Protein AF-W6L8L8-F1 (afdb_monomer)

Foldseek 3Di:
DPVVVVVVQVVVLVVLVVVLVVCCVPQFPDVVPPDDLDPPDADALVCVVQLLQFQFFLQLVQLVVLLQVVVDADDQSLQQNLQLCVSVRHDLLRVLLNSCCSNVVCQVSDSVSNCVGSSVVSSCVCCLNDDNSDNTHRGWLVSQQPPDDDPDPRHRTGQLLLDPDLVVSLVSQPDWGQALQDDVDDTFGADPVLSVVLNVCSVVVVRQVSSVSRLCRRLVVADDDDTGGGSNVSNVSSNVSNVCSVDPPPPDDDDDDDDDDDDDDDDDDDDDDDDDDDDDDDDDD

Nearest PDB structures (foldseek):
  6dtz-assembly1_A  TM=8.941E-01  e=2.367E-10  Saccharomyces cerevisiae S288C
  6di2-assembly1_A  TM=8.963E-01  e=3.757E-10  Saccharomyces cerevisiae JAY291
  6dtv-assembly1_A  TM=8.986E-01  e=6.609E-10  Saccharomyces cerevisiae
  6du0-assembly1_A  TM=8.584E-01  e=1.928E-10  Saccharomyces cerevisiae
  7tl3-assembly1_A  TM=8.947E-01  e=1.104E-09  Saccharomyces cerevisiae

Radius of gyration: 23.17 Å; Cα contacts (8 Å, |Δi|>4): 328; chains: 1; bounding box: 74×68×50 Å

Secondary structure (DSSP, 8-state):
--SHHHHHHHHHHHHHHHHHHHHHHHHT--TT------------TTTHHHHHHHTS-HHHHHHHHHHHHHS---HHHHHHHHHHHHHTT--HHHHHHHHHHHSGGGTTT-HHHHHTSHHHHHHHHHTTSSTT---PPPPPHHHHHSSPPP-STT---S-TTS-S-HHHHHHHHHS-B--TT-TTSPPB---HHHHHHHHHHHHTT-HHHHHHHHHHHH-TT----S--SSHHHHHHHHHHHHHHHHS--------------------PPP--PPPP---------

pLDDT: mean 79.52, std 22.81, range [27.25, 98.62]

Solvent-accessible surface area (backbone atoms only — not comparable to full-atom values): 16773 Å² total; per-residue (Å²): 140,72,64,68,68,52,57,54,51,53,53,50,45,53,52,56,50,53,54,49,55,54,47,45,56,76,64,58,68,51,93,82,73,83,71,78,85,54,90,54,77,74,39,49,54,84,47,47,71,58,42,38,47,46,34,41,42,70,40,56,27,47,35,53,55,42,28,69,71,67,35,52,67,45,70,65,35,46,50,50,47,50,24,38,44,43,51,65,28,33,45,72,68,38,47,46,44,42,47,12,68,43,22,29,90,64,13,81,65,30,48,69,51,13,47,77,29,72,68,28,44,55,54,38,33,49,69,19,76,36,92,92,46,54,71,61,70,48,55,36,42,65,51,34,59,68,44,81,76,75,87,47,95,74,50,55,57,44,42,65,50,72,60,92,48,69,67,61,45,51,56,58,50,66,47,72,30,52,27,49,78,36,90,92,46,72,66,28,44,47,51,76,66,52,47,51,56,28,51,50,28,28,75,72,66,36,36,49,57,22,53,41,50,53,46,47,48,46,38,74,90,58,85,80,93,74,72,54,62,25,57,62,58,44,26,53,55,40,52,51,46,26,52,54,57,75,50,72,74,81,82,77,88,77,82,88,82,87,84,85,89,84,81,90,84,90,79,83,85,86,84,80,84,85,80,88,78,85,87,82,89,78,86,78,132

Structure (mmCIF, N/CA/C/O backbone):
data_AF-W6L8L8-F1
#
_entry.id   AF-W6L8L8-F1
#
loop_
_atom_site.group_PDB
_atom_site.id
_atom_site.type_symbol
_atom_site.label_atom_id
_atom_site.label_alt_id
_atom_site.label_comp_id
_atom_site.label_asym_id
_atom_site.label_entity_id
_atom_site.label_seq_id
_atom_site.pdbx_PDB_ins_code
_atom_site.Cartn_x
_atom_site.Cartn_y
_atom_site.Cartn_z
_atom_site.occupancy
_atom_site.B_iso_or_equiv
_atom_site.auth_seq_id
_atom_site.auth_comp_id
_atom_site.auth_asym_id
_atom_site.auth_atom_id
_atom_site.pdbx_PDB_model_num
ATOM 1 N N . MET A 1 1 ? 29.872 -18.703 -27.188 1.00 42.75 1 MET A N 1
ATOM 2 C CA . MET A 1 1 ? 29.032 -18.997 -26.003 1.00 42.75 1 MET A CA 1
ATOM 3 C C . MET A 1 1 ? 28.473 -17.728 -25.321 1.00 42.75 1 MET A C 1
ATOM 5 O O . MET A 1 1 ? 28.209 -17.753 -24.132 1.00 42.75 1 MET A O 1
ATOM 9 N N . LYS A 1 2 ? 28.263 -16.617 -26.057 1.00 41.72 2 LYS A N 1
ATOM 10 C CA . LYS A 1 2 ? 27.622 -15.375 -25.558 1.00 41.72 2 LYS A CA 1
ATOM 11 C C . LYS A 1 2 ? 26.241 -15.101 -26.183 1.00 41.72 2 LYS A C 1
ATOM 13 O O . LYS A 1 2 ? 25.569 -14.179 -25.754 1.00 41.72 2 LYS A O 1
ATOM 18 N N . LEU A 1 3 ? 25.837 -15.894 -27.184 1.00 39.53 3 LEU A N 1
ATOM 19 C CA . LEU A 1 3 ? 24.587 -15.699 -27.929 1.00 39.53 3 LEU A CA 1
ATOM 20 C C . LEU A 1 3 ? 23.373 -16.320 -27.210 1.00 39.53 3 LEU A C 1
ATOM 22 O O . LEU A 1 3 ? 22.330 -15.693 -27.142 1.00 39.53 3 LEU A O 1
ATOM 26 N N . GLN A 1 4 ? 23.540 -17.491 -26.581 1.00 44.75 4 GLN A N 1
ATOM 27 C CA . GLN A 1 4 ? 22.448 -18.187 -25.875 1.00 44.75 4 GLN A CA 1
ATOM 28 C C . GLN A 1 4 ? 21.935 -17.431 -24.636 1.00 44.75 4 GLN A C 1
ATOM 30 O O . GLN A 1 4 ? 20.753 -17.479 -24.340 1.00 44.75 4 GLN A O 1
ATOM 35 N N . HIS A 1 5 ? 22.795 -16.676 -23.947 1.00 41.81 5 HIS A N 1
ATOM 36 C CA . HIS A 1 5 ? 22.404 -15.935 -22.741 1.00 41.81 5 HIS A CA 1
ATOM 37 C C . HIS A 1 5 ? 21.575 -14.667 -23.051 1.00 41.81 5 HIS A C 1
ATOM 39 O O . HIS A 1 5 ? 20.895 -14.149 -22.169 1.00 41.81 5 HIS A O 1
ATOM 45 N N . LEU A 1 6 ? 21.645 -14.142 -24.280 1.00 42.06 6 LEU A N 1
ATOM 46 C CA . LEU A 1 6 ? 20.873 -12.962 -24.698 1.00 42.06 6 LEU A CA 1
ATOM 47 C C . LEU A 1 6 ? 19.464 -13.351 -25.169 1.00 42.06 6 LEU A C 1
ATOM 49 O O . LEU A 1 6 ? 18.506 -12.667 -24.821 1.00 42.06 6 LEU A O 1
ATOM 53 N N . ASP A 1 7 ? 19.336 -14.472 -25.887 1.00 52.00 7 ASP A N 1
ATOM 54 C CA . ASP A 1 7 ? 18.035 -15.009 -26.319 1.00 52.00 7 ASP A CA 1
ATOM 55 C C . ASP A 1 7 ? 17.165 -15.447 -25.127 1.00 52.00 7 ASP A C 1
ATOM 57 O O . ASP A 1 7 ? 15.952 -15.225 -25.127 1.00 52.00 7 ASP A O 1
ATOM 61 N N . ASP A 1 8 ? 17.779 -16.003 -24.076 1.00 56.84 8 ASP A N 1
ATOM 62 C CA . ASP A 1 8 ? 17.070 -16.385 -22.850 1.00 56.84 8 ASP A CA 1
ATOM 63 C C . ASP A 1 8 ? 16.552 -15.159 -22.071 1.00 56.84 8 ASP A C 1
ATOM 65 O O . ASP A 1 8 ? 15.434 -15.187 -21.555 1.00 56.84 8 ASP A O 1
ATOM 69 N N . ASP A 1 9 ? 17.314 -14.060 -22.017 1.00 56.94 9 ASP A N 1
ATOM 70 C CA . ASP A 1 9 ? 16.907 -12.832 -21.313 1.00 56.94 9 ASP A CA 1
ATOM 71 C C . ASP A 1 9 ? 15.758 -12.107 -22.040 1.00 56.94 9 ASP A C 1
ATOM 73 O O . ASP A 1 9 ? 14.802 -11.655 -21.406 1.00 56.94 9 ASP A O 1
ATOM 77 N N . GLU A 1 10 ? 15.784 -12.063 -23.376 1.00 62.97 10 GLU A N 1
ATOM 78 C CA . GLU A 1 10 ? 14.685 -11.497 -24.171 1.00 62.97 10 GLU A CA 1
ATOM 79 C C . GLU A 1 10 ? 13.414 -12.359 -24.120 1.00 62.97 10 GLU A C 1
ATOM 81 O O . GLU A 1 10 ? 12.314 -11.836 -23.933 1.00 62.97 10 GLU A O 1
ATOM 86 N N . SER A 1 11 ? 13.541 -13.686 -24.176 1.00 67.19 11 SER A N 1
ATOM 87 C CA . SER A 1 11 ? 12.408 -14.613 -24.023 1.00 67.19 11 SER A CA 1
ATOM 88 C C . SER A 1 11 ? 11.729 -14.498 -22.646 1.00 67.19 11 SER A C 1
ATOM 90 O O . SER A 1 11 ? 10.494 -14.462 -22.530 1.00 67.19 11 SER A O 1
ATOM 92 N N . VAL A 1 12 ? 12.524 -14.358 -21.579 1.00 63.97 12 VAL A N 1
ATOM 93 C CA . VAL A 1 12 ? 12.020 -14.145 -20.214 1.00 63.97 12 VAL A CA 1
ATOM 94 C C . VAL A 1 12 ? 11.320 -12.790 -20.088 1.00 63.97 12 VAL A C 1
ATOM 96 O O . VAL A 1 12 ? 10.242 -12.721 -19.489 1.00 63.97 12 VAL A O 1
ATOM 99 N N . LYS A 1 13 ? 11.865 -11.721 -20.686 1.00 64.88 13 LYS A N 1
ATOM 100 C CA . LYS A 1 13 ? 11.200 -10.407 -20.730 1.00 64.88 13 LYS A CA 1
ATOM 101 C C . LYS A 1 13 ? 9.840 -10.500 -21.413 1.00 64.88 13 LYS A C 1
ATOM 103 O O . LYS A 1 13 ? 8.852 -10.088 -20.810 1.00 64.88 13 LYS A O 1
ATOM 108 N N . VAL A 1 14 ? 9.762 -11.101 -22.601 1.00 72.31 14 VAL A N 1
ATOM 109 C CA . VAL A 1 14 ? 8.503 -11.273 -23.350 1.00 72.31 14 VAL A CA 1
ATOM 110 C C . VAL A 1 14 ? 7.456 -12.035 -22.532 1.00 72.31 14 VAL A C 1
ATOM 112 O O . VAL A 1 14 ? 6.289 -11.644 -22.489 1.00 72.31 14 VAL A O 1
ATOM 115 N N . THR A 1 15 ? 7.869 -13.079 -21.814 1.00 73.50 15 THR A N 1
ATOM 116 C CA . THR A 1 15 ? 6.963 -13.866 -20.965 1.00 73.50 15 THR A CA 1
ATOM 117 C C . THR A 1 15 ? 6.417 -13.042 -19.795 1.00 73.50 15 THR A C 1
ATOM 119 O O . THR A 1 15 ? 5.213 -13.043 -19.539 1.00 73.50 15 THR A O 1
ATOM 122 N N . VAL A 1 16 ? 7.280 -12.291 -19.100 1.00 69.25 16 VAL A N 1
ATOM 123 C CA . VAL A 1 16 ? 6.869 -11.416 -17.987 1.00 69.25 16 VAL A CA 1
ATOM 124 C C . VAL A 1 16 ? 5.917 -10.320 -18.469 1.00 69.25 16 VAL A C 1
ATOM 126 O O . VAL A 1 16 ? 4.948 -10.013 -17.774 1.00 69.25 16 VAL A O 1
ATOM 129 N N . ILE A 1 17 ? 6.173 -9.765 -19.654 1.00 75.75 17 ILE A N 1
ATOM 130 C CA . ILE A 1 17 ? 5.316 -8.776 -20.314 1.00 75.75 17 ILE A CA 1
ATOM 131 C C . ILE A 1 17 ? 3.922 -9.362 -20.573 1.00 75.75 17 ILE A C 1
ATOM 133 O O . ILE A 1 17 ? 2.929 -8.826 -20.092 1.00 75.75 17 ILE A O 1
ATOM 137 N N . HIS A 1 18 ? 3.838 -10.518 -21.232 1.00 75.44 18 HIS A N 1
ATOM 138 C CA . HIS A 1 18 ? 2.554 -11.142 -21.561 1.00 75.44 18 HIS A CA 1
ATOM 139 C C . HIS A 1 18 ? 1.729 -11.509 -20.313 1.00 75.44 18 HIS A C 1
ATOM 141 O O . HIS A 1 18 ? 0.498 -11.403 -20.304 1.00 75.44 18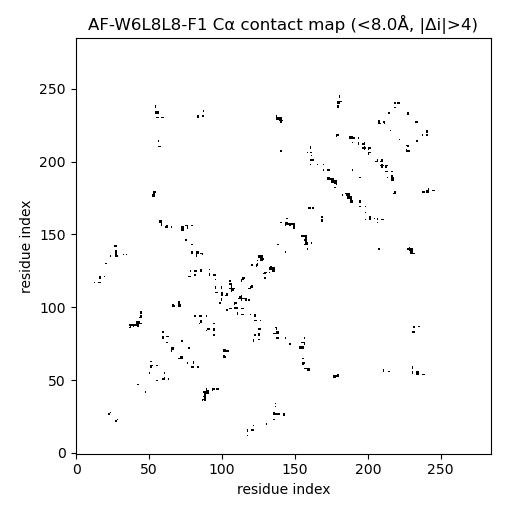 HIS A O 1
ATOM 147 N N . MET A 1 19 ? 2.395 -11.931 -19.233 1.00 76.50 19 MET A N 1
ATOM 148 C CA . MET A 1 19 ? 1.737 -12.200 -17.951 1.00 76.50 19 MET A CA 1
ATOM 149 C C . MET A 1 19 ? 1.142 -10.935 -17.321 1.00 76.50 19 MET A C 1
ATOM 151 O O . MET A 1 19 ? 0.060 -11.010 -16.739 1.00 76.50 19 MET A O 1
ATOM 155 N N . LEU A 1 20 ? 1.819 -9.786 -17.434 1.00 72.12 20 LEU A N 1
ATOM 156 C CA . LEU A 1 20 ? 1.308 -8.500 -16.948 1.00 72.12 20 LEU A CA 1
ATOM 157 C C . LEU A 1 20 ? 0.060 -8.071 -17.711 1.00 72.12 20 LEU A C 1
ATOM 159 O O . LEU A 1 20 ? -0.943 -7.762 -17.072 1.00 72.12 20 LEU A O 1
ATOM 163 N N . ASP A 1 21 ? 0.109 -8.112 -19.042 1.00 74.00 21 ASP A N 1
ATOM 164 C CA . ASP A 1 21 ? -1.014 -7.739 -19.910 1.00 74.00 21 ASP A CA 1
ATOM 165 C C . ASP A 1 21 ? -2.247 -8.587 -19.593 1.00 74.00 21 ASP A C 1
ATOM 167 O O . ASP A 1 21 ? -3.326 -8.066 -19.315 1.00 74.00 21 ASP A O 1
ATOM 171 N N . THR A 1 22 ? -2.061 -9.909 -19.528 1.00 75.81 22 THR A N 1
ATOM 172 C CA . THR A 1 22 ? -3.140 -10.858 -19.219 1.00 75.81 22 THR A CA 1
ATOM 173 C C . THR A 1 22 ? -3.742 -10.603 -17.836 1.00 75.81 22 THR A C 1
ATOM 175 O O . THR A 1 22 ? -4.952 -10.723 -17.647 1.00 75.81 22 THR A O 1
ATOM 178 N N . PHE A 1 23 ? -2.914 -10.277 -16.843 1.00 74.62 23 PHE A N 1
ATOM 179 C CA . PHE A 1 23 ? -3.387 -10.020 -15.487 1.00 74.62 23 PHE A CA 1
ATOM 180 C C . PHE A 1 23 ? -4.174 -8.704 -15.401 1.00 74.62 23 PHE A C 1
ATOM 182 O O . PHE A 1 23 ? -5.262 -8.659 -14.829 1.00 74.62 23 PHE A O 1
ATOM 189 N N . LEU A 1 24 ? -3.655 -7.637 -16.001 1.00 74.12 24 LEU A N 1
ATOM 190 C CA . LEU A 1 24 ? -4.303 -6.329 -16.016 1.00 74.12 24 LEU A CA 1
ATOM 191 C C . LEU A 1 24 ? -5.661 -6.363 -16.737 1.00 74.12 24 LEU A C 1
ATOM 193 O O . LEU A 1 24 ? -6.649 -5.849 -16.206 1.00 74.12 24 LEU A O 1
ATOM 197 N N . ASP A 1 25 ? -5.733 -7.050 -17.877 1.00 70.31 25 ASP A N 1
ATOM 198 C CA . ASP A 1 25 ? -6.966 -7.209 -18.653 1.00 70.31 25 ASP A CA 1
ATOM 199 C C . ASP A 1 25 ? -8.046 -7.988 -17.883 1.00 70.31 25 ASP A C 1
ATOM 201 O O . ASP A 1 25 ? -9.212 -7.603 -17.883 1.00 70.31 25 ASP A O 1
ATOM 205 N N . ASN A 1 26 ? -7.677 -9.074 -17.200 1.00 68.06 26 ASN A N 1
ATOM 206 C CA . ASN A 1 26 ? -8.660 -9.957 -16.564 1.00 68.06 26 ASN A CA 1
ATOM 207 C C . ASN A 1 26 ? -9.101 -9.503 -15.165 1.00 68.06 26 ASN A C 1
ATOM 209 O O . ASN A 1 26 ? -10.190 -9.870 -14.726 1.00 68.06 26 ASN A O 1
ATOM 213 N N . PHE A 1 27 ? -8.265 -8.747 -14.444 1.00 66.88 27 PHE A N 1
ATOM 214 C CA . PHE A 1 27 ? -8.492 -8.446 -13.022 1.00 66.88 27 PHE A CA 1
ATOM 215 C C . PHE A 1 27 ? -8.715 -6.962 -12.707 1.00 66.88 27 PHE A C 1
ATOM 217 O O . PHE A 1 27 ? -9.195 -6.650 -11.612 1.00 66.88 27 PHE A O 1
ATOM 224 N N . VAL A 1 28 ? -8.370 -6.054 -13.629 1.00 67.38 28 VAL A N 1
ATOM 225 C CA . VAL A 1 28 ? -8.498 -4.597 -13.428 1.00 67.38 28 VAL A CA 1
ATOM 226 C C . VAL A 1 28 ? -9.480 -3.963 -14.395 1.00 67.38 28 VAL A C 1
ATOM 228 O O . VAL A 1 28 ? -10.241 -3.094 -13.987 1.00 67.38 28 VAL A O 1
ATOM 231 N N . ALA A 1 29 ? -9.511 -4.402 -15.653 1.00 59.47 29 ALA A N 1
ATOM 232 C CA . ALA A 1 29 ? -10.423 -3.863 -16.657 1.00 59.47 29 ALA A CA 1
ATOM 233 C C . ALA A 1 29 ? -11.859 -4.397 -16.477 1.00 59.47 29 ALA A C 1
ATOM 235 O O . ALA A 1 29 ? -12.426 -5.026 -17.367 1.00 59.47 29 ALA A O 1
ATOM 236 N N . ASN A 1 30 ? -12.471 -4.154 -15.316 1.00 53.72 30 ASN A N 1
ATOM 237 C CA . ASN A 1 30 ? -13.906 -4.347 -15.154 1.00 53.72 30 ASN A CA 1
ATOM 238 C C . ASN A 1 30 ? -14.634 -3.071 -15.629 1.00 53.72 30 ASN A C 1
ATOM 240 O O . ASN A 1 30 ? -14.309 -1.986 -15.145 1.00 53.72 30 ASN A O 1
ATOM 244 N N . PRO A 1 31 ? -15.642 -3.151 -16.522 1.00 44.91 31 PRO A N 1
ATOM 245 C CA . PRO A 1 31 ? -16.308 -1.975 -17.107 1.00 44.91 31 PRO A CA 1
ATOM 246 C C . PRO A 1 31 ? -17.034 -1.058 -16.107 1.00 44.91 31 PRO A C 1
ATOM 248 O O . PRO A 1 31 ? -17.527 0.000 -16.491 1.00 44.91 31 PRO A O 1
ATOM 251 N N . LEU A 1 32 ? -17.140 -1.465 -14.838 1.00 48.56 32 LEU A N 1
ATOM 252 C CA . LEU A 1 32 ? -17.759 -0.684 -13.767 1.00 48.56 32 LEU A CA 1
ATOM 253 C C . LEU A 1 32 ? -16.798 0.338 -13.127 1.00 48.56 32 LEU A C 1
ATOM 255 O O . LEU A 1 32 ? -17.259 1.226 -12.411 1.00 48.56 32 LEU A O 1
ATOM 259 N N . ASP A 1 33 ? -15.489 0.247 -13.393 1.00 48.78 33 ASP A N 1
ATOM 260 C CA . ASP A 1 33 ? -14.474 1.160 -12.853 1.00 48.78 33 ASP A CA 1
ATOM 261 C C . ASP A 1 33 ? -14.362 2.427 -13.712 1.00 48.78 33 ASP A C 1
ATOM 263 O O . ASP A 1 33 ? -13.356 2.724 -14.350 1.00 48.78 33 ASP A O 1
ATOM 267 N N . SER A 1 34 ? -15.433 3.216 -13.713 1.00 43.44 34 SER A N 1
ATOM 268 C CA . SER A 1 34 ? -15.351 4.632 -14.072 1.00 43.44 34 SER A CA 1
ATOM 269 C C . SER A 1 34 ? -14.963 5.418 -12.819 1.00 43.44 34 SER A C 1
ATOM 271 O O . SER A 1 34 ? -15.843 5.892 -12.102 1.00 43.44 34 SER A O 1
ATOM 273 N N . LEU A 1 35 ? -13.668 5.536 -12.504 1.00 52.53 35 LEU A N 1
ATOM 274 C CA . LEU A 1 35 ? -13.209 6.421 -11.427 1.00 52.53 35 LEU A CA 1
ATOM 275 C C . LEU A 1 35 ? -12.042 7.309 -11.865 1.00 52.53 35 LEU A C 1
ATOM 277 O O . LEU A 1 35 ? -11.096 6.874 -12.514 1.00 52.53 35 LEU A O 1
ATOM 281 N N . GLN A 1 36 ? -12.205 8.581 -11.502 1.00 49.41 36 GLN A N 1
ATOM 282 C CA . GLN A 1 36 ? -11.438 9.755 -11.897 1.00 49.41 36 GLN A CA 1
ATOM 283 C C . GLN A 1 36 ? -9.946 9.629 -11.568 1.00 49.41 36 GLN A C 1
ATOM 285 O O . GLN A 1 36 ? -9.576 9.386 -10.420 1.00 49.41 36 GLN A O 1
ATOM 290 N N . GLU A 1 37 ? -9.095 9.901 -12.560 1.00 50.34 37 GLU A N 1
ATOM 291 C CA . GLU A 1 37 ? -7.736 10.388 -12.319 1.00 50.34 37 GLU A CA 1
ATOM 292 C C . GLU A 1 37 ? -7.872 11.712 -11.549 1.00 50.34 37 GLU A C 1
ATOM 294 O O . GLU A 1 37 ? -8.297 12.733 -12.090 1.00 50.34 37 GLU A O 1
ATOM 299 N N . GLY A 1 38 ? -7.648 11.664 -10.235 1.00 46.62 38 GLY A N 1
ATOM 300 C CA . GLY A 1 38 ? -7.842 12.820 -9.370 1.00 46.62 38 GLY A CA 1
ATOM 301 C C . GLY A 1 38 ? -6.855 13.934 -9.707 1.00 46.62 38 GLY A C 1
ATOM 302 O O . GLY A 1 38 ? -5.647 13.715 -9.732 1.00 46.62 38 GLY A O 1
ATOM 303 N N . THR A 1 39 ? -7.366 15.153 -9.873 1.00 46.31 39 THR A N 1
ATOM 304 C CA . THR A 1 39 ? -6.616 16.412 -10.025 1.00 46.31 39 THR A CA 1
ATOM 305 C C . THR A 1 39 ? -5.913 16.856 -8.729 1.00 46.31 39 THR A C 1
ATOM 307 O O . THR A 1 39 ? -5.808 18.052 -8.456 1.00 46.31 39 THR A O 1
ATOM 310 N N . ALA A 1 40 ? -5.505 15.913 -7.876 1.00 53.19 40 ALA A N 1
ATOM 311 C CA . ALA A 1 40 ? -4.777 16.217 -6.653 1.00 53.19 40 ALA A CA 1
ATOM 312 C C . ALA A 1 40 ? -3.379 16.744 -7.010 1.00 53.19 40 ALA A C 1
ATOM 314 O O . ALA A 1 40 ? -2.764 16.289 -7.975 1.00 53.19 40 ALA A O 1
ATOM 315 N N . GLU A 1 41 ? -2.895 17.717 -6.237 1.00 61.56 41 GLU A N 1
ATOM 316 C CA . GLU A 1 41 ? -1.545 18.276 -6.347 1.00 61.56 41 GLU A CA 1
ATOM 317 C C . GLU A 1 41 ? -0.506 17.158 -6.544 1.00 61.56 41 GLU A C 1
ATOM 319 O O . GLU A 1 41 ? -0.519 16.159 -5.821 1.00 61.56 41 GLU A O 1
ATOM 324 N N . ALA A 1 42 ? 0.350 17.300 -7.561 1.00 79.19 42 ALA A N 1
ATOM 325 C CA . ALA A 1 42 ? 1.204 16.217 -8.041 1.00 79.19 42 ALA A CA 1
ATOM 326 C C . ALA A 1 42 ? 2.116 15.675 -6.925 1.00 79.19 42 ALA A C 1
ATOM 328 O O . ALA A 1 42 ? 3.066 16.343 -6.507 1.00 79.19 42 ALA A O 1
ATOM 329 N N . VAL A 1 43 ? 1.845 14.447 -6.472 1.00 91.44 43 VAL A N 1
ATOM 330 C CA . VAL A 1 43 ? 2.663 13.742 -5.477 1.00 91.44 43 VAL A CA 1
ATOM 331 C C . VAL A 1 43 ? 4.059 13.510 -6.053 1.00 91.44 43 VAL A C 1
ATOM 333 O O . VAL A 1 43 ? 4.192 13.020 -7.173 1.00 91.44 43 VAL A O 1
ATOM 336 N N . LYS A 1 44 ? 5.113 13.832 -5.291 1.00 94.75 44 LYS A N 1
ATOM 337 C CA . LYS A 1 44 ? 6.507 13.573 -5.682 1.00 94.75 44 LYS A CA 1
ATOM 338 C C . LYS A 1 44 ? 7.069 12.333 -5.004 1.00 94.75 44 LYS A C 1
ATOM 340 O O . LYS A 1 44 ? 6.642 11.953 -3.913 1.00 94.75 44 LYS A O 1
ATOM 345 N N . ALA A 1 45 ? 8.112 11.745 -5.596 1.00 95.06 45 ALA A N 1
ATOM 346 C CA . ALA A 1 45 ? 8.787 10.564 -5.045 1.00 95.06 45 ALA A CA 1
ATOM 347 C C . ALA A 1 45 ? 9.246 10.768 -3.586 1.00 95.06 45 ALA A C 1
ATOM 349 O O . ALA A 1 45 ? 9.135 9.867 -2.752 1.00 95.06 45 ALA A O 1
ATOM 350 N N . ARG A 1 46 ? 9.697 11.986 -3.254 1.00 95.44 46 ARG A N 1
ATOM 351 C CA . ARG A 1 46 ? 10.129 12.378 -1.900 1.00 95.44 46 ARG A CA 1
ATOM 352 C C . ARG A 1 46 ? 9.005 12.416 -0.860 1.00 95.44 46 ARG A C 1
ATOM 354 O O . ARG A 1 46 ? 9.296 12.338 0.331 1.00 95.44 46 ARG A O 1
ATOM 361 N N . ASP A 1 47 ? 7.749 12.541 -1.284 1.00 95.62 47 ASP A N 1
ATOM 362 C CA . ASP A 1 47 ? 6.599 12.659 -0.380 1.00 95.62 47 ASP A CA 1
ATOM 363 C C . ASP A 1 47 ? 6.078 11.281 0.044 1.00 95.62 47 ASP A C 1
ATOM 365 O O . ASP A 1 47 ? 5.550 11.126 1.150 1.00 95.62 47 ASP A O 1
ATOM 369 N N . VAL A 1 48 ? 6.290 10.261 -0.796 1.00 97.44 48 VAL A N 1
ATOM 370 C CA . VAL A 1 48 ? 5.826 8.879 -0.591 1.00 97.44 48 VAL A CA 1
ATOM 371 C C . VAL A 1 48 ? 6.167 8.316 0.797 1.00 97.44 48 VAL A C 1
ATOM 373 O O . VAL A 1 48 ? 5.258 7.775 1.423 1.00 97.44 48 VAL A O 1
ATOM 376 N N . PRO A 1 49 ? 7.386 8.466 1.362 1.00 96.50 49 PRO A N 1
ATOM 377 C CA . PRO A 1 49 ? 7.688 7.950 2.700 1.00 96.50 49 PRO A CA 1
ATOM 378 C C . PRO A 1 49 ? 6.791 8.541 3.797 1.00 96.50 49 PRO A C 1
ATOM 380 O O . PRO A 1 49 ? 6.391 7.837 4.726 1.00 96.50 49 PRO A O 1
ATOM 383 N N . ARG A 1 50 ? 6.466 9.839 3.709 1.00 95.62 50 ARG A N 1
ATOM 384 C CA . ARG A 1 50 ? 5.552 10.491 4.656 1.00 95.62 50 ARG A CA 1
ATOM 385 C C . ARG A 1 50 ? 4.129 10.002 4.417 1.00 95.62 50 ARG A C 1
ATOM 387 O O . ARG A 1 50 ? 3.477 9.562 5.359 1.00 95.62 50 ARG A O 1
ATOM 394 N N . LEU A 1 51 ? 3.675 10.018 3.162 1.00 96.94 51 LEU A N 1
ATOM 395 C CA . LEU A 1 51 ? 2.330 9.578 2.790 1.00 96.94 51 LEU A CA 1
ATOM 396 C C . LEU A 1 51 ? 2.068 8.122 3.206 1.00 96.94 51 LEU A C 1
ATOM 398 O O . LEU A 1 51 ? 1.001 7.823 3.733 1.00 96.94 51 LEU A O 1
ATOM 402 N N . ALA A 1 52 ? 3.057 7.236 3.076 1.00 97.50 52 ALA A N 1
ATOM 403 C CA . ALA A 1 52 ? 2.955 5.833 3.469 1.00 97.50 52 ALA A CA 1
ATOM 404 C C . ALA A 1 52 ? 2.754 5.623 4.976 1.00 97.50 52 ALA A C 1
ATOM 406 O O . ALA A 1 52 ? 2.088 4.671 5.393 1.00 97.50 52 ALA A O 1
ATOM 407 N N . ARG A 1 53 ? 3.311 6.517 5.798 1.00 95.81 53 ARG A N 1
ATOM 408 C CA . ARG A 1 53 ? 3.221 6.461 7.264 1.00 95.81 53 ARG A CA 1
ATOM 409 C C . ARG A 1 53 ? 1.977 7.140 7.829 1.00 95.81 53 ARG A C 1
ATOM 411 O O . ARG A 1 53 ? 1.673 6.900 8.997 1.00 95.81 53 ARG A O 1
ATOM 418 N N . THR A 1 54 ? 1.295 7.951 7.024 1.00 95.88 54 THR A N 1
ATOM 419 C CA . THR A 1 54 ? 0.152 8.763 7.458 1.00 95.88 54 THR A CA 1
ATOM 420 C C . THR A 1 54 ? -1.145 8.372 6.747 1.00 95.88 54 THR A C 1
ATOM 422 O O . THR A 1 54 ? -2.134 8.091 7.411 1.00 95.88 54 THR A O 1
ATOM 425 N N . HIS A 1 55 ? -1.144 8.295 5.412 1.00 96.94 55 HIS A N 1
ATOM 426 C CA . HIS A 1 55 ? -2.371 8.236 4.605 1.00 96.94 55 HIS A CA 1
ATOM 427 C C . HIS A 1 55 ? -2.599 6.916 3.869 1.00 96.94 55 HIS A C 1
ATOM 429 O O . HIS A 1 55 ? -3.699 6.668 3.379 1.00 96.94 55 HIS A O 1
ATOM 435 N N . PHE A 1 56 ? -1.583 6.059 3.741 1.00 98.12 56 PHE A N 1
ATOM 436 C CA . PHE A 1 56 ? -1.768 4.795 3.026 1.00 98.12 56 PHE A CA 1
ATOM 437 C C . PHE A 1 56 ? -2.570 3.798 3.876 1.00 98.12 56 PHE A C 1
ATOM 439 O O . PHE A 1 56 ? -2.273 3.632 5.069 1.00 98.12 56 PHE A O 1
ATOM 446 N N . PRO A 1 57 ? -3.519 3.056 3.269 1.00 97.94 57 PRO A N 1
ATOM 447 C CA . PRO A 1 57 ? -4.141 1.914 3.933 1.00 97.94 57 PRO A CA 1
ATOM 448 C C . PRO A 1 57 ? -3.091 0.861 4.302 1.00 97.94 57 PRO A C 1
ATOM 450 O O . PRO A 1 57 ? -1.985 0.836 3.746 1.00 97.94 57 PRO A O 1
ATOM 453 N N . LEU A 1 58 ? -3.437 -0.050 5.224 1.00 97.88 58 LEU A N 1
ATOM 454 C CA . LEU A 1 58 ? -2.509 -1.089 5.690 1.00 97.88 58 LEU A CA 1
ATOM 455 C C . LEU A 1 58 ? -1.853 -1.841 4.520 1.00 97.88 58 LEU A C 1
ATOM 457 O O . LEU A 1 58 ? -0.631 -1.972 4.526 1.00 97.88 58 LEU A O 1
ATOM 461 N N . CYS A 1 59 ? -2.631 -2.251 3.509 1.00 97.62 59 CYS A N 1
ATOM 462 C CA . CYS A 1 59 ? -2.136 -3.001 2.348 1.00 97.62 59 CYS A CA 1
ATOM 463 C C . CYS A 1 59 ? -0.991 -2.273 1.629 1.00 97.62 59 CYS A C 1
ATOM 465 O O . CYS A 1 59 ? 0.087 -2.833 1.461 1.00 97.62 59 CYS A O 1
ATOM 467 N N . MET A 1 60 ? -1.167 -0.994 1.295 1.00 98.19 60 MET A N 1
ATOM 468 C CA . MET A 1 60 ? -0.151 -0.220 0.572 1.00 98.19 60 MET A CA 1
ATOM 469 C C . MET A 1 60 ? 1.022 0.184 1.465 1.00 98.19 60 MET A C 1
ATOM 471 O O . MET A 1 60 ? 2.168 0.175 1.023 1.00 98.19 60 MET A O 1
ATOM 475 N N . SER A 1 61 ? 0.769 0.471 2.746 1.00 97.50 61 SER A N 1
ATOM 476 C CA . SER A 1 61 ? 1.842 0.776 3.702 1.00 97.50 61 SER A CA 1
ATOM 477 C C . SER A 1 61 ? 2.759 -0.424 3.975 1.00 97.50 61 SER A C 1
ATOM 479 O O . SER A 1 61 ? 3.952 -0.245 4.226 1.00 97.50 61 SER A O 1
ATOM 481 N N . GLN A 1 62 ? 2.222 -1.649 3.930 1.00 95.94 62 GLN A N 1
ATOM 482 C CA . GLN A 1 62 ? 3.006 -2.874 4.076 1.00 95.94 62 GLN A CA 1
ATOM 483 C C . GLN A 1 62 ? 3.876 -3.124 2.850 1.00 95.94 62 GLN A C 1
ATOM 485 O O . GLN A 1 62 ? 5.052 -3.439 3.021 1.00 95.94 62 GLN A O 1
ATOM 490 N N . VAL A 1 63 ? 3.336 -2.920 1.644 1.00 97.38 63 VAL A N 1
ATOM 491 C CA . VAL A 1 63 ? 4.118 -3.026 0.407 1.00 97.38 63 VAL A CA 1
ATOM 492 C C . VAL A 1 63 ? 5.246 -1.988 0.376 1.00 97.38 63 VAL A C 1
ATOM 494 O O . VAL A 1 63 ? 6.385 -2.363 0.116 1.00 97.38 63 VAL A O 1
ATOM 497 N N . ASP A 1 64 ? 4.981 -0.722 0.733 1.00 98.00 64 ASP A N 1
ATOM 498 C CA . ASP A 1 64 ? 6.024 0.318 0.846 1.00 98.00 64 ASP A CA 1
ATOM 499 C C . ASP A 1 64 ? 7.104 -0.073 1.871 1.00 98.00 64 ASP A C 1
ATOM 501 O O . ASP A 1 64 ? 8.298 -0.040 1.570 1.00 98.00 64 ASP A O 1
ATOM 505 N N . SER A 1 65 ? 6.692 -0.528 3.061 1.00 96.56 65 SER A N 1
ATOM 506 C CA . SER A 1 65 ? 7.625 -0.964 4.111 1.00 96.56 65 SER A CA 1
ATOM 507 C C . SER A 1 65 ? 8.468 -2.169 3.676 1.00 96.56 65 SER A C 1
ATOM 509 O O . SER A 1 65 ? 9.636 -2.266 4.044 1.00 96.56 65 SER A O 1
ATOM 511 N N . HIS A 1 66 ? 7.878 -3.109 2.932 1.00 96.44 66 HIS A N 1
ATOM 512 C CA . HIS A 1 66 ? 8.576 -4.273 2.394 1.00 96.44 66 HIS A CA 1
ATOM 513 C C . HIS A 1 66 ? 9.578 -3.859 1.317 1.00 96.44 66 HIS A C 1
ATOM 515 O O . HIS A 1 66 ? 10.747 -4.204 1.434 1.00 96.44 66 HIS A O 1
ATOM 521 N N . LEU A 1 67 ? 9.161 -3.057 0.333 1.00 96.88 67 LEU A N 1
ATOM 522 C CA . LEU A 1 67 ? 10.038 -2.564 -0.729 1.00 96.88 67 LEU A CA 1
ATOM 523 C C . LEU A 1 67 ? 11.268 -1.848 -0.164 1.00 96.88 67 LEU A C 1
ATOM 525 O O . LEU A 1 67 ? 12.384 -2.114 -0.591 1.00 96.88 67 LEU A O 1
ATOM 529 N N . ARG A 1 68 ? 11.084 -0.970 0.825 1.00 96.50 68 ARG A N 1
ATOM 530 C CA . ARG A 1 68 ? 12.201 -0.245 1.451 1.00 96.50 68 ARG A CA 1
ATOM 531 C C . ARG A 1 68 ? 13.165 -1.146 2.215 1.00 96.50 68 ARG A C 1
ATOM 533 O O . ARG A 1 68 ? 14.327 -0.787 2.352 1.00 96.50 68 ARG A O 1
ATOM 540 N N . ARG A 1 69 ? 12.680 -2.265 2.760 1.00 95.62 69 ARG A N 1
ATOM 541 C CA . ARG A 1 69 ? 13.492 -3.197 3.549 1.00 95.62 69 ARG A CA 1
ATOM 542 C C . ARG A 1 69 ? 14.226 -4.204 2.668 1.00 95.62 69 ARG A C 1
ATOM 544 O O . ARG A 1 69 ? 15.395 -4.461 2.907 1.00 95.62 69 ARG A O 1
ATOM 551 N N . GLU A 1 70 ? 13.533 -4.767 1.684 1.00 95.38 70 GLU A N 1
ATOM 552 C CA . GLU A 1 70 ? 14.051 -5.853 0.843 1.00 95.38 70 GLU A CA 1
ATOM 553 C C . GLU A 1 70 ? 14.694 -5.354 -0.457 1.00 95.38 70 GLU A C 1
ATOM 555 O O . GLU A 1 70 ? 15.358 -6.117 -1.149 1.00 95.38 70 GLU A O 1
ATOM 560 N N . GLY A 1 71 ? 14.436 -4.105 -0.852 1.00 94.81 71 GLY A N 1
ATOM 561 C CA . GLY A 1 71 ? 14.876 -3.561 -2.137 1.00 94.81 71 GLY A CA 1
ATOM 562 C C . GLY A 1 71 ? 14.251 -4.251 -3.354 1.00 94.81 71 GLY A C 1
ATOM 563 O O . GLY A 1 71 ? 14.771 -4.181 -4.467 1.00 94.81 71 GLY A O 1
ATOM 564 N N . HIS A 1 72 ? 13.136 -4.960 -3.166 1.00 92.31 72 HIS A N 1
ATOM 565 C CA . HIS A 1 72 ? 12.502 -5.745 -4.217 1.00 92.31 72 HIS A CA 1
ATOM 566 C C . HIS A 1 72 ? 11.001 -5.927 -3.968 1.00 92.31 72 HIS A C 1
ATOM 568 O O . HIS A 1 72 ? 10.531 -5.948 -2.833 1.00 92.31 72 HIS A O 1
ATOM 574 N N . LEU A 1 73 ? 10.247 -6.096 -5.057 1.00 93.69 73 LEU A N 1
ATOM 575 C CA . LEU A 1 73 ? 8.848 -6.510 -5.035 1.00 93.69 73 LEU A CA 1
ATOM 576 C C . LEU A 1 73 ? 8.605 -7.582 -6.090 1.00 93.69 73 LEU A C 1
ATOM 578 O O . LEU A 1 73 ? 8.988 -7.434 -7.255 1.00 93.69 73 LEU A O 1
ATOM 582 N N . LYS A 1 74 ? 7.876 -8.628 -5.702 1.00 92.38 74 LYS A N 1
ATOM 583 C CA . LYS A 1 74 ? 7.322 -9.612 -6.638 1.00 92.38 74 LYS A CA 1
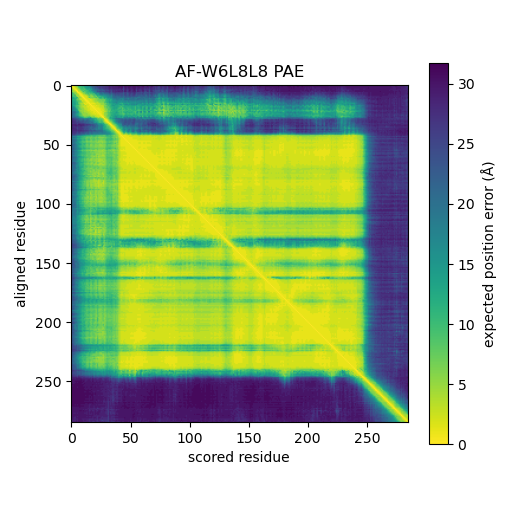ATOM 584 C C . LYS A 1 74 ? 6.160 -9.038 -7.449 1.00 92.38 74 LYS A C 1
ATOM 586 O O . LYS A 1 74 ? 5.648 -7.960 -7.157 1.00 92.38 74 LYS A O 1
ATOM 591 N N . HIS A 1 75 ? 5.744 -9.788 -8.468 1.00 89.69 75 HIS A N 1
ATOM 592 C CA . HIS A 1 75 ? 4.785 -9.365 -9.490 1.00 89.69 75 HIS A CA 1
ATOM 593 C C . HIS A 1 75 ? 3.519 -8.691 -8.928 1.00 89.69 75 HIS A C 1
ATOM 595 O O . HIS A 1 75 ? 3.292 -7.519 -9.217 1.00 89.69 75 HIS A O 1
ATOM 601 N N . HIS A 1 76 ? 2.745 -9.365 -8.067 1.00 91.00 76 HIS A N 1
ATOM 602 C CA . HIS A 1 76 ? 1.511 -8.786 -7.514 1.00 91.00 76 HIS A CA 1
ATOM 603 C C . HIS A 1 76 ? 1.760 -7.544 -6.646 1.00 91.00 76 HIS A C 1
ATOM 605 O O . HIS A 1 76 ? 0.969 -6.603 -6.689 1.00 91.00 76 HIS A O 1
ATOM 611 N N . GLY A 1 77 ? 2.877 -7.506 -5.909 1.00 93.56 77 GLY A N 1
ATOM 612 C CA . GLY A 1 77 ? 3.290 -6.338 -5.129 1.00 93.56 77 GLY A CA 1
ATOM 613 C C . GLY A 1 77 ? 3.605 -5.133 -6.018 1.00 93.56 77 GLY A C 1
ATOM 614 O O . GLY A 1 77 ? 3.092 -4.044 -5.773 1.00 93.56 77 GLY A O 1
ATOM 615 N N . ARG A 1 78 ? 4.384 -5.333 -7.094 1.00 92.56 78 ARG A N 1
ATOM 616 C CA . ARG A 1 78 ? 4.688 -4.282 -8.087 1.00 92.56 78 ARG A CA 1
ATOM 617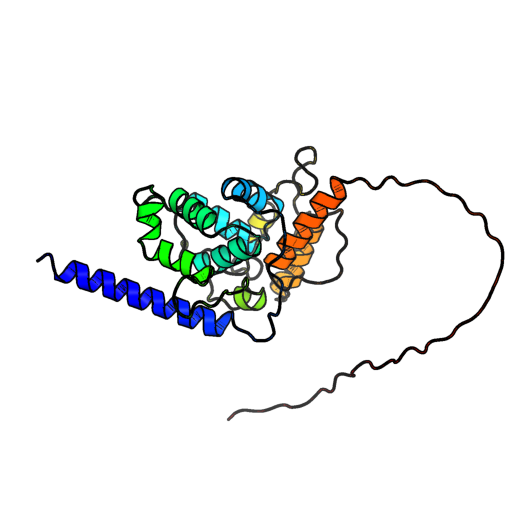 C C . ARG A 1 78 ? 3.428 -3.749 -8.748 1.00 92.56 78 ARG A C 1
ATOM 619 O O . ARG A 1 78 ? 3.280 -2.541 -8.889 1.00 92.56 78 ARG A O 1
ATOM 626 N N . PHE A 1 79 ? 2.531 -4.652 -9.124 1.00 87.94 79 PHE A N 1
ATOM 627 C CA . PHE A 1 79 ? 1.261 -4.324 -9.753 1.00 87.94 79 PHE A CA 1
ATOM 628 C C . PHE A 1 79 ? 0.384 -3.453 -8.836 1.00 87.94 79 PHE A C 1
ATOM 630 O O . PHE A 1 79 ? 0.053 -2.322 -9.188 1.00 87.94 79 PHE A O 1
ATOM 637 N N . MET A 1 80 ? 0.051 -3.940 -7.633 1.00 91.75 80 MET A N 1
ATOM 638 C CA . MET A 1 80 ? -0.929 -3.266 -6.773 1.00 91.75 80 MET A CA 1
ATOM 639 C C . MET A 1 80 ? -0.414 -1.907 -6.299 1.00 91.75 80 MET A C 1
ATOM 641 O O . MET A 1 80 ? -1.169 -0.940 -6.232 1.00 91.75 80 MET A O 1
ATOM 645 N N . TYR A 1 81 ? 0.882 -1.839 -5.992 1.00 96.75 81 TYR A N 1
ATOM 646 C CA . TYR A 1 81 ? 1.510 -0.640 -5.467 1.00 96.75 81 TYR A CA 1
ATOM 647 C C . TYR A 1 81 ? 1.824 0.359 -6.576 1.00 96.75 81 TYR A C 1
ATOM 649 O O . TYR A 1 81 ? 1.561 1.541 -6.401 1.00 96.75 81 TYR A O 1
ATOM 657 N N . GLY A 1 82 ? 2.293 -0.098 -7.741 1.00 95.00 82 GLY A N 1
ATOM 658 C CA . GLY A 1 82 ? 2.534 0.767 -8.896 1.00 95.00 82 GLY A CA 1
ATOM 659 C C . GLY A 1 82 ? 1.261 1.461 -9.389 1.00 95.00 82 GLY A C 1
ATOM 660 O O . GLY A 1 82 ? 1.268 2.675 -9.580 1.00 95.00 82 GLY A O 1
ATOM 661 N N . LEU A 1 83 ? 0.148 0.729 -9.519 1.00 92.69 83 LEU A N 1
ATOM 662 C CA . LEU A 1 83 ? -1.136 1.329 -9.900 1.00 92.69 83 LEU A CA 1
ATOM 663 C C . LEU A 1 83 ? -1.706 2.248 -8.819 1.00 92.69 83 LEU A C 1
ATOM 665 O O . LEU A 1 83 ? -2.295 3.278 -9.135 1.00 92.69 83 LEU A O 1
ATOM 669 N N . PHE A 1 84 ? -1.522 1.904 -7.5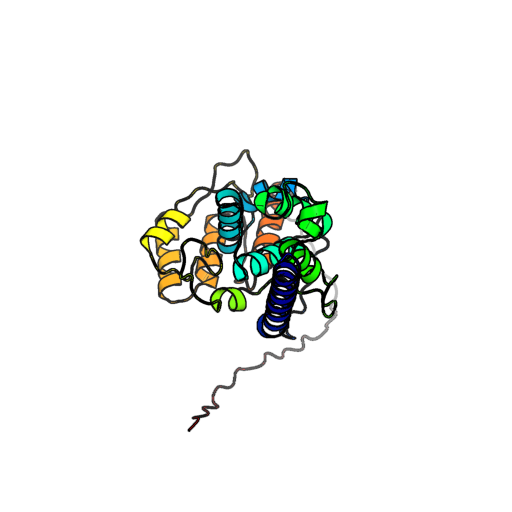42 1.00 96.00 84 PHE A N 1
ATOM 670 C CA . PHE A 1 84 ? -1.908 2.785 -6.444 1.00 96.00 84 PHE A CA 1
ATOM 671 C C . PHE A 1 84 ? -1.105 4.093 -6.456 1.00 96.00 84 PHE A C 1
ATOM 673 O O . PHE A 1 84 ? -1.702 5.161 -6.376 1.00 96.00 84 PHE A O 1
ATOM 680 N N . LEU A 1 85 ? 0.222 4.028 -6.617 1.00 96.25 85 LEU A N 1
ATOM 681 C CA . LEU A 1 85 ? 1.090 5.206 -6.704 1.00 96.25 85 LEU A CA 1
ATOM 682 C C . LEU A 1 85 ? 0.707 6.118 -7.876 1.00 96.25 85 LEU A C 1
ATOM 684 O O . LEU A 1 85 ? 0.617 7.333 -7.706 1.00 96.25 85 LEU A O 1
ATOM 688 N N . LYS A 1 86 ? 0.413 5.533 -9.041 1.00 93.50 86 LYS A N 1
ATOM 689 C CA . LYS A 1 86 ? -0.140 6.268 -10.182 1.00 93.50 86 LYS A CA 1
ATOM 690 C C . LYS A 1 86 ? -1.455 6.959 -9.816 1.00 93.50 86 LYS A C 1
ATOM 692 O O . LYS A 1 86 ? -1.598 8.153 -10.055 1.00 93.50 86 LYS A O 1
ATOM 697 N N . ALA A 1 87 ? -2.401 6.233 -9.219 1.00 91.81 87 ALA A N 1
ATOM 698 C CA . ALA A 1 87 ? -3.722 6.768 -8.894 1.00 91.81 87 ALA A CA 1
ATOM 699 C C . ALA A 1 87 ? -3.676 7.923 -7.883 1.00 91.81 87 ALA A C 1
ATOM 701 O O . ALA A 1 87 ? -4.469 8.853 -7.987 1.00 91.81 87 ALA A O 1
ATOM 702 N N . ILE A 1 88 ? -2.731 7.910 -6.935 1.00 93.50 88 ILE A N 1
ATOM 703 C CA . ILE A 1 88 ? -2.538 9.027 -5.996 1.00 93.50 88 ILE A CA 1
ATOM 704 C C . ILE A 1 88 ? -1.805 10.233 -6.609 1.00 93.50 88 ILE A C 1
ATOM 706 O O . ILE A 1 88 ? -1.587 11.212 -5.900 1.00 93.50 88 ILE A O 1
ATOM 710 N N . GLY A 1 89 ? -1.426 10.174 -7.891 1.00 92.06 89 GLY A N 1
ATOM 711 C CA . GLY A 1 89 ? -0.854 11.296 -8.638 1.00 92.06 89 GLY A CA 1
ATOM 712 C C . GLY A 1 89 ? 0.673 11.301 -8.766 1.00 92.06 89 GLY A C 1
ATOM 713 O O . GLY A 1 89 ? 1.232 12.331 -9.138 1.00 92.06 89 GLY A O 1
ATOM 714 N N . LEU A 1 90 ? 1.367 10.194 -8.464 1.00 94.81 90 LEU A N 1
ATOM 715 C CA . LEU A 1 90 ? 2.809 10.086 -8.725 1.00 94.81 90 LEU A CA 1
ATOM 716 C C . LEU A 1 90 ? 3.045 9.982 -10.239 1.00 94.81 90 LEU A C 1
ATOM 718 O O . LEU A 1 90 ? 2.444 9.125 -10.892 1.00 94.81 90 LEU A O 1
ATOM 722 N N . SER A 1 91 ? 3.917 10.818 -10.809 1.00 94.12 91 SER A N 1
ATOM 723 C CA . SER A 1 91 ? 4.214 10.767 -12.251 1.00 94.12 91 SER A CA 1
ATOM 724 C C . SER A 1 91 ? 4.996 9.504 -12.630 1.00 94.12 91 SER A C 1
ATOM 726 O O . SER A 1 91 ? 5.555 8.821 -11.769 1.00 94.12 91 SER A O 1
ATOM 728 N N . MET A 1 92 ? 5.054 9.179 -13.924 1.00 94.75 92 MET A N 1
ATOM 729 C CA . MET A 1 92 ? 5.837 8.037 -14.403 1.00 94.75 92 MET A CA 1
ATOM 730 C C . MET A 1 92 ? 7.333 8.228 -14.116 1.00 94.75 92 MET A C 1
ATOM 732 O O . MET A 1 92 ? 7.999 7.293 -13.678 1.00 94.75 92 MET A O 1
ATOM 736 N N . GLU A 1 93 ? 7.850 9.438 -14.325 1.00 95.75 93 GLU A N 1
ATOM 737 C CA . GLU A 1 93 ? 9.243 9.810 -14.065 1.00 95.75 93 GLU A CA 1
ATOM 738 C C . GLU A 1 93 ? 9.570 9.687 -12.575 1.00 95.75 93 GLU A C 1
ATOM 740 O O . GLU A 1 93 ? 10.570 9.069 -12.210 1.00 95.75 93 GLU A O 1
ATOM 745 N N . ASP A 1 94 ? 8.694 10.210 -11.710 1.00 96.62 94 ASP A N 1
ATOM 746 C CA . ASP A 1 94 ? 8.845 10.103 -10.260 1.00 96.62 94 ASP A CA 1
ATOM 747 C C . ASP A 1 94 ? 8.713 8.639 -9.787 1.00 96.62 94 ASP A C 1
ATOM 749 O O . ASP A 1 94 ? 9.443 8.214 -8.890 1.00 96.62 94 ASP A O 1
ATOM 753 N N . SER A 1 95 ? 7.852 7.830 -10.416 1.00 96.38 95 SER A N 1
ATOM 754 C CA . SER A 1 95 ? 7.763 6.383 -10.172 1.00 96.38 95 SER A CA 1
ATOM 755 C C . SER A 1 95 ? 9.045 5.648 -10.567 1.00 96.38 95 SER A C 1
ATOM 757 O O . SER A 1 95 ? 9.555 4.852 -9.780 1.00 96.38 95 SER A O 1
ATOM 759 N N . LEU A 1 96 ? 9.599 5.914 -11.756 1.00 96.62 96 LEU A N 1
ATOM 760 C CA . LEU A 1 96 ? 10.872 5.331 -12.196 1.00 96.62 96 LEU A CA 1
ATOM 761 C C . LEU A 1 96 ? 12.005 5.711 -11.239 1.00 96.62 96 LEU A C 1
ATOM 763 O O . LEU A 1 96 ? 12.759 4.837 -10.817 1.00 96.62 96 LEU A O 1
ATOM 767 N N . ALA A 1 97 ? 12.087 6.983 -10.841 1.00 96.12 97 ALA A N 1
ATOM 768 C CA . ALA A 1 97 ? 13.082 7.454 -9.886 1.00 96.12 97 ALA A CA 1
ATOM 769 C C . ALA A 1 97 ? 12.927 6.786 -8.511 1.00 96.12 97 ALA A C 1
ATOM 771 O O . ALA A 1 97 ? 13.915 6.339 -7.923 1.00 96.12 97 ALA A O 1
ATOM 772 N N . LEU A 1 98 ? 11.692 6.664 -8.013 1.00 96.88 98 LEU A N 1
ATOM 773 C CA . LEU A 1 98 ? 11.395 6.001 -6.745 1.00 96.88 98 LEU A CA 1
ATOM 774 C C . LEU A 1 98 ? 11.825 4.531 -6.773 1.00 96.88 98 LEU A C 1
ATOM 776 O O . LEU A 1 98 ? 12.541 4.086 -5.876 1.00 96.88 98 LEU A O 1
ATOM 780 N N . PHE A 1 99 ? 11.406 3.773 -7.789 1.00 96.94 99 PHE A N 1
ATOM 781 C CA . PHE A 1 99 ? 11.726 2.351 -7.870 1.00 96.94 99 PHE A CA 1
ATOM 782 C C . PHE A 1 99 ? 13.205 2.096 -8.156 1.00 96.94 99 PHE A C 1
ATOM 784 O O . PHE A 1 99 ? 13.757 1.201 -7.532 1.00 96.94 99 PHE A O 1
ATOM 791 N N . ALA A 1 100 ? 13.870 2.893 -8.996 1.00 95.44 100 ALA A N 1
ATOM 792 C CA . ALA A 1 100 ? 15.316 2.787 -9.205 1.00 95.44 100 ALA A CA 1
ATOM 793 C C . ALA A 1 100 ? 16.102 3.023 -7.904 1.00 95.44 100 ALA A C 1
ATOM 795 O O . ALA A 1 100 ? 17.058 2.310 -7.611 1.00 95.44 100 ALA A O 1
ATOM 796 N N . THR A 1 101 ? 15.655 3.989 -7.093 1.00 95.12 101 THR A N 1
ATOM 797 C CA . THR A 1 101 ? 16.265 4.301 -5.792 1.00 95.12 101 THR A CA 1
ATOM 798 C C . THR A 1 101 ? 16.060 3.180 -4.774 1.00 95.12 101 THR A C 1
ATOM 800 O O . THR A 1 101 ? 16.946 2.911 -3.969 1.00 95.12 101 THR A O 1
ATOM 803 N N . LEU A 1 102 ? 14.885 2.542 -4.766 1.00 95.44 102 LEU A N 1
ATOM 804 C CA . LEU A 1 102 ? 14.558 1.499 -3.791 1.00 95.44 102 LEU A CA 1
ATOM 805 C C . LEU A 1 102 ? 15.009 0.102 -4.236 1.00 95.44 102 LEU A C 1
ATOM 807 O O . LEU A 1 102 ? 15.333 -0.716 -3.389 1.00 95.44 102 LEU A O 1
ATOM 811 N N . MET A 1 103 ? 15.057 -0.168 -5.540 1.00 94.69 103 MET A N 1
ATOM 812 C CA . MET A 1 103 ? 15.473 -1.438 -6.144 1.00 94.69 103 MET A CA 1
ATOM 813 C C . MET A 1 103 ? 16.833 -1.291 -6.832 1.00 94.69 103 MET A C 1
ATOM 815 O O . MET A 1 103 ? 16.976 -1.605 -8.015 1.00 94.69 103 MET A O 1
ATOM 819 N N . THR A 1 104 ? 17.828 -0.788 -6.102 1.00 87.25 104 THR A N 1
ATOM 820 C CA . THR A 1 104 ? 19.137 -0.375 -6.643 1.00 87.25 104 THR A CA 1
ATOM 821 C C . THR A 1 104 ? 19.810 -1.449 -7.501 1.00 87.25 104 THR A C 1
ATOM 823 O O . THR A 1 104 ? 20.305 -1.148 -8.586 1.00 87.25 104 THR A O 1
ATOM 826 N N . GLU A 1 105 ? 19.748 -2.715 -7.082 1.00 88.06 105 GLU A N 1
ATOM 827 C CA . GLU A 1 105 ? 20.319 -3.856 -7.814 1.00 88.06 105 GLU A CA 1
ATOM 828 C C . GLU A 1 105 ? 19.655 -4.121 -9.176 1.00 88.06 105 GLU A C 1
ATOM 830 O O . GLU A 1 105 ? 20.218 -4.817 -10.016 1.00 88.06 105 GLU A O 1
ATOM 835 N N . LYS A 1 106 ? 18.443 -3.604 -9.412 1.00 87.38 106 LYS A N 1
ATOM 836 C CA . LYS A 1 106 ? 17.691 -3.811 -10.660 1.00 87.38 106 LYS A CA 1
ATOM 837 C C . LYS A 1 106 ? 17.983 -2.758 -11.723 1.00 87.38 106 LYS A C 1
ATOM 839 O O . LYS A 1 106 ? 17.418 -2.851 -12.801 1.00 87.38 106 LYS A O 1
ATOM 844 N N . GLY A 1 107 ? 18.831 -1.773 -11.445 1.00 81.88 107 GLY A N 1
ATOM 845 C CA . GLY A 1 107 ? 19.174 -0.709 -12.392 1.00 81.88 107 GLY A CA 1
ATOM 846 C C . GLY A 1 107 ? 20.554 -0.112 -12.161 1.00 81.88 107 GLY A C 1
ATOM 847 O O . GLY A 1 107 ? 20.767 1.048 -12.497 1.00 81.88 107 GLY A O 1
ATOM 848 N N . ASP A 1 108 ? 21.455 -0.865 -11.526 1.00 85.69 108 ASP A N 1
ATOM 849 C CA . ASP A 1 108 ? 22.810 -0.418 -11.173 1.00 85.69 108 ASP A CA 1
ATOM 850 C C . ASP A 1 108 ? 22.828 0.966 -10.485 1.00 85.69 108 ASP A C 1
ATOM 852 O O . ASP A 1 108 ? 23.633 1.845 -10.780 1.00 85.69 108 ASP A O 1
ATOM 856 N N . GLY A 1 109 ? 21.832 1.212 -9.624 1.00 82.31 109 GLY A N 1
ATOM 857 C CA . GLY A 1 109 ? 21.652 2.483 -8.916 1.00 82.31 109 GLY A CA 1
ATOM 858 C C . GLY A 1 109 ? 21.267 3.698 -9.777 1.00 82.31 109 GLY A C 1
ATOM 859 O O . GLY A 1 109 ? 21.186 4.801 -9.238 1.00 82.31 109 GLY A O 1
ATOM 860 N N . SER A 1 110 ? 21.002 3.536 -11.078 1.00 93.06 110 SER A N 1
ATOM 861 C CA . SER A 1 110 ? 20.617 4.628 -11.982 1.00 93.06 110 SER A CA 1
ATOM 862 C C . SER A 1 110 ? 19.178 4.496 -12.488 1.00 93.06 110 SER A C 1
ATOM 864 O O . SER A 1 110 ? 18.672 3.405 -12.756 1.00 93.06 110 SER A O 1
ATOM 866 N N . VAL A 1 111 ? 18.509 5.639 -12.661 1.00 95.06 111 VAL A N 1
ATOM 867 C CA . VAL A 1 111 ? 17.140 5.685 -13.203 1.00 95.06 111 VAL A CA 1
ATOM 868 C C . VAL A 1 111 ? 17.108 5.223 -14.661 1.00 95.06 111 VAL A C 1
ATOM 870 O O . VAL A 1 111 ? 16.193 4.506 -15.058 1.00 95.06 111 VAL A O 1
ATOM 873 N N . GLU A 1 112 ? 18.122 5.594 -15.444 1.00 95.00 112 GLU A N 1
ATOM 874 C CA . GLU A 1 112 ? 18.229 5.238 -16.859 1.00 95.00 112 GLU A CA 1
ATOM 875 C C . GLU A 1 112 ? 18.369 3.724 -17.056 1.00 95.00 112 GLU A C 1
ATOM 877 O O . GLU A 1 112 ? 17.587 3.124 -17.795 1.00 95.00 112 GLU A O 1
ATOM 882 N N . ALA A 1 113 ? 19.300 3.071 -16.353 1.00 93.44 113 ALA A N 1
ATOM 883 C CA . ALA A 1 113 ? 19.455 1.627 -16.488 1.00 93.44 113 ALA A CA 1
ATOM 884 C C . ALA A 1 113 ? 18.252 0.873 -15.902 1.00 93.44 113 ALA A C 1
ATOM 886 O O . ALA A 1 113 ? 17.801 -0.098 -16.510 1.00 93.44 113 ALA A O 1
ATOM 887 N N . PHE A 1 114 ? 17.660 1.350 -14.795 1.00 95.31 114 PHE A N 1
ATOM 888 C CA . PHE A 1 114 ? 16.414 0.782 -14.268 1.00 95.31 114 PHE A CA 1
ATOM 889 C C . PHE A 1 114 ? 15.285 0.825 -15.304 1.00 95.31 114 PHE A C 1
ATOM 891 O O . PHE A 1 114 ? 14.580 -0.172 -15.491 1.00 95.31 114 PHE A O 1
ATOM 898 N N . ALA A 1 115 ? 15.123 1.954 -16.002 1.00 93.62 115 ALA A N 1
ATOM 899 C CA . ALA A 1 115 ? 14.102 2.117 -17.029 1.00 93.62 115 ALA A CA 1
ATOM 900 C C . ALA A 1 115 ? 14.244 1.067 -18.144 1.00 93.62 115 ALA A C 1
ATOM 902 O O . ALA A 1 115 ? 13.236 0.553 -18.623 1.00 93.62 115 ALA A O 1
ATOM 903 N N . ASN A 1 116 ? 15.459 0.659 -18.498 1.00 91.75 116 ASN A N 1
ATOM 904 C CA . ASN A 1 116 ? 15.696 -0.343 -19.543 1.00 91.75 116 ASN A CA 1
ATOM 905 C C . ASN A 1 116 ? 15.486 -1.801 -19.089 1.00 91.75 116 ASN A C 1
ATOM 907 O O . ASN A 1 116 ? 15.652 -2.727 -19.881 1.00 91.75 116 ASN A O 1
ATOM 911 N N . THR A 1 117 ? 15.101 -2.036 -17.832 1.00 92.88 117 THR A N 1
ATOM 912 C CA . THR A 1 117 ? 14.833 -3.387 -17.314 1.00 92.88 117 THR A CA 1
ATOM 913 C C . THR A 1 117 ? 13.369 -3.797 -17.442 1.00 92.88 117 THR A C 1
ATOM 915 O O . THR A 1 117 ? 12.480 -2.980 -17.701 1.00 92.88 117 THR A O 1
ATOM 918 N N . SER A 1 118 ? 13.082 -5.072 -17.158 1.00 89.56 118 SER A N 1
ATOM 919 C CA . SER A 1 118 ? 11.705 -5.553 -17.026 1.00 89.56 118 SER A CA 1
ATOM 920 C C . SER A 1 118 ? 10.928 -4.797 -15.938 1.00 89.56 118 SER A C 1
ATOM 922 O O . SER A 1 118 ? 9.732 -4.570 -16.098 1.00 89.56 118 SER A O 1
ATOM 924 N N . TYR A 1 119 ? 11.574 -4.328 -14.864 1.00 92.12 119 TYR A N 1
ATOM 925 C CA . TYR A 1 119 ? 10.928 -3.516 -13.825 1.00 92.12 119 TYR A CA 1
ATOM 926 C C . TYR A 1 119 ? 10.560 -2.119 -14.340 1.00 92.12 119 TYR A C 1
ATOM 928 O O . TYR A 1 119 ? 9.451 -1.652 -14.082 1.00 92.12 119 TYR A O 1
ATOM 936 N N . GLY A 1 120 ? 11.436 -1.491 -15.127 1.00 93.56 120 GLY A N 1
ATOM 937 C CA . GLY A 1 120 ? 11.137 -0.237 -15.819 1.00 93.56 120 GLY A CA 1
ATOM 938 C C . GLY A 1 120 ? 9.972 -0.376 -16.802 1.00 93.56 120 GLY A C 1
ATOM 939 O O . GLY A 1 120 ? 9.081 0.474 -16.823 1.00 93.56 120 GLY A O 1
ATOM 940 N N . TYR A 1 121 ? 9.917 -1.489 -17.542 1.00 90.75 121 TYR A N 1
ATOM 941 C CA . TYR A 1 121 ? 8.776 -1.826 -18.399 1.00 90.75 121 TYR A CA 1
ATOM 942 C C . TYR A 1 121 ? 7.464 -1.908 -17.607 1.00 90.75 121 TYR A C 1
ATOM 944 O O . TYR A 1 121 ? 6.479 -1.291 -17.999 1.00 90.75 121 TYR A O 1
ATOM 952 N N . ASN A 1 122 ? 7.453 -2.607 -16.461 1.00 90.31 122 ASN A N 1
ATOM 953 C CA . ASN A 1 122 ? 6.266 -2.698 -15.594 1.00 90.31 122 ASN A CA 1
ATOM 954 C C . ASN A 1 122 ? 5.748 -1.301 -15.213 1.00 90.31 122 ASN A C 1
ATOM 956 O O . ASN A 1 122 ? 4.540 -1.065 -15.230 1.00 90.31 122 ASN A O 1
ATOM 960 N N . VAL A 1 123 ? 6.658 -0.378 -14.873 1.00 93.38 123 VAL A N 1
ATOM 961 C CA . VAL A 1 123 ? 6.287 1.006 -14.559 1.00 93.38 123 VAL A CA 1
ATOM 962 C C . VAL A 1 123 ? 5.636 1.651 -15.774 1.00 93.38 123 VAL A C 1
ATOM 964 O O . VAL A 1 123 ? 4.492 2.068 -15.672 1.00 93.38 123 VAL A O 1
ATOM 967 N N . ARG A 1 124 ? 6.286 1.672 -16.941 1.00 92.25 124 ARG A N 1
ATOM 968 C CA . ARG A 1 124 ? 5.708 2.288 -18.150 1.00 92.25 124 ARG A CA 1
ATOM 969 C C . ARG A 1 124 ? 4.366 1.675 -18.559 1.00 92.25 124 ARG A C 1
ATOM 971 O O . ARG A 1 124 ? 3.466 2.403 -18.978 1.00 92.25 124 ARG A O 1
ATOM 978 N N . HIS A 1 125 ? 4.197 0.370 -18.368 1.00 87.00 125 HIS A N 1
ATOM 979 C CA . HIS A 1 125 ? 2.948 -0.328 -18.649 1.00 87.00 125 HIS A CA 1
ATOM 980 C C . HIS A 1 125 ? 1.790 0.154 -17.761 1.00 87.00 125 HIS A C 1
ATOM 982 O O . HIS A 1 125 ? 0.708 0.444 -18.267 1.00 87.00 125 HIS A O 1
ATOM 988 N N . ASN A 1 126 ? 2.022 0.363 -16.459 1.00 87.69 126 ASN A N 1
ATOM 989 C CA . ASN A 1 126 ? 1.008 0.922 -15.553 1.00 87.69 126 ASN A CA 1
ATOM 990 C C . ASN A 1 126 ? 0.489 2.298 -16.014 1.00 87.69 126 ASN A C 1
ATOM 992 O O . ASN A 1 126 ? -0.675 2.633 -15.785 1.00 87.69 126 ASN A O 1
ATOM 996 N N . TYR A 1 127 ? 1.339 3.093 -16.671 1.00 89.19 127 TYR A N 1
ATOM 997 C CA . TYR A 1 127 ? 1.011 4.426 -17.193 1.00 89.19 127 TYR A CA 1
ATOM 998 C C . TYR A 1 127 ? 0.537 4.410 -18.657 1.00 89.19 127 TYR A C 1
ATOM 1000 O O . TYR A 1 127 ? 0.366 5.471 -19.248 1.00 89.19 127 TYR A O 1
ATOM 1008 N N . GLY A 1 128 ? 0.302 3.234 -19.253 1.00 85.94 128 GLY A N 1
ATOM 1009 C CA . GLY A 1 128 ? -0.191 3.114 -20.628 1.00 85.94 128 GLY A CA 1
ATOM 1010 C C . GLY A 1 128 ? 0.838 3.489 -21.701 1.00 85.94 128 GLY A C 1
ATOM 1011 O O . GLY A 1 128 ? 0.461 3.799 -22.828 1.00 85.94 128 GLY A O 1
ATOM 1012 N N . MET A 1 129 ? 2.134 3.477 -21.378 1.00 85.56 129 MET A N 1
ATOM 1013 C CA . MET A 1 129 ? 3.210 3.776 -22.336 1.00 85.56 129 MET A CA 1
ATOM 1014 C C . MET A 1 129 ? 3.746 2.525 -23.049 1.00 85.56 129 MET A C 1
ATOM 1016 O O . MET A 1 129 ? 4.594 2.637 -23.927 1.00 85.56 129 MET A O 1
ATOM 1020 N N . GLU A 1 130 ? 3.236 1.345 -22.694 1.00 81.44 130 GLU A N 1
ATOM 1021 C CA . GLU A 1 130 ? 3.624 0.041 -23.239 1.00 81.44 130 GLU A CA 1
ATOM 1022 C C . GLU A 1 130 ? 2.376 -0.811 -23.534 1.00 81.44 130 GLU A C 1
ATOM 1024 O O . GLU A 1 130 ? 1.259 -0.464 -23.131 1.00 81.44 130 GLU A O 1
ATOM 1029 N N . GLY A 1 131 ? 2.557 -1.935 -24.232 1.00 69.12 131 GLY A N 1
ATOM 1030 C CA . GLY A 1 131 ? 1.479 -2.891 -24.512 1.00 69.12 131 GLY A CA 1
ATOM 1031 C C . GLY A 1 131 ? 0.348 -2.271 -25.341 1.00 69.12 131 GLY A C 1
ATOM 1032 O O . GLY A 1 131 ? 0.591 -1.544 -26.307 1.00 69.12 131 GLY A O 1
ATOM 1033 N N . LYS A 1 132 ? -0.909 -2.520 -24.949 1.00 72.00 132 LYS A N 1
ATOM 1034 C CA . LYS A 1 132 ? -2.111 -1.948 -25.597 1.00 72.00 132 LYS A CA 1
ATOM 1035 C C . LYS A 1 132 ? -2.308 -0.446 -25.342 1.00 72.00 132 LYS A C 1
ATOM 1037 O O . LYS A 1 132 ? -3.269 0.128 -25.850 1.00 72.00 132 LYS A O 1
ATOM 1042 N N . LYS A 1 133 ? -1.412 0.192 -24.578 1.00 73.94 133 LYS A N 1
ATOM 1043 C CA . LYS A 1 133 ? -1.479 1.612 -24.192 1.00 73.94 133 LYS A CA 1
ATOM 1044 C C . LYS A 1 133 ? -2.734 1.981 -23.394 1.00 73.94 133 LYS A C 1
ATOM 1046 O O . LYS A 1 133 ? -3.264 3.085 -23.505 1.00 73.94 133 LYS A O 1
ATOM 1051 N N . THR A 1 134 ? -3.209 1.049 -22.572 1.00 69.75 134 THR A N 1
ATOM 1052 C CA . THR A 1 134 ? -4.349 1.260 -21.676 1.00 69.75 134 THR A CA 1
ATOM 1053 C C . THR A 1 134 ? -3.878 1.884 -20.363 1.00 69.75 134 THR A C 1
ATOM 1055 O O . THR A 1 134 ? -2.994 1.355 -19.692 1.00 69.75 134 THR A O 1
ATOM 1058 N N . SER A 1 135 ? -4.480 3.010 -19.972 1.00 68.38 135 SER A N 1
ATOM 1059 C CA . SER A 1 135 ? -4.272 3.603 -18.647 1.00 68.38 135 SER A CA 1
ATOM 1060 C C . SER A 1 135 ? -5.132 2.849 -17.626 1.00 68.38 135 SER A C 1
ATOM 1062 O O . SER A 1 135 ? -6.336 3.068 -17.547 1.00 68.38 135 SER A O 1
ATOM 1064 N N . TYR A 1 136 ? -4.529 1.938 -16.858 1.00 68.62 136 TYR A N 1
ATOM 1065 C CA . TYR A 1 136 ? -5.250 1.175 -15.830 1.00 68.62 136 TYR A CA 1
ATOM 1066 C C . TYR A 1 136 ? -5.515 2.001 -14.563 1.00 68.62 136 TYR A C 1
ATOM 1068 O O . TYR A 1 136 ? -4.669 2.801 -14.146 1.00 68.62 136 TYR A O 1
ATOM 1076 N N . THR A 1 137 ? -6.669 1.777 -13.935 1.00 74.75 137 THR A N 1
ATOM 1077 C CA . THR A 1 137 ? -7.047 2.332 -12.626 1.00 74.75 137 THR A CA 1
ATOM 1078 C C . THR A 1 137 ? -6.326 1.607 -11.483 1.00 74.75 137 THR A C 1
ATOM 1080 O O . THR A 1 137 ? -5.711 0.556 -11.672 1.00 74.75 137 THR A O 1
ATOM 1083 N N . SER A 1 138 ? -6.376 2.154 -10.263 1.00 84.06 138 SER A N 1
ATOM 1084 C CA . SER A 1 138 ? -5.908 1.417 -9.081 1.00 84.06 138 SER A CA 1
ATOM 1085 C C . SER A 1 138 ? -6.759 0.173 -8.834 1.00 84.06 138 SER A C 1
ATOM 1087 O O . SER A 1 138 ? -7.983 0.255 -8.910 1.00 84.06 138 SER A O 1
ATOM 1089 N N . ALA A 1 139 ? -6.136 -0.929 -8.414 1.00 87.94 139 ALA A N 1
ATOM 1090 C CA . ALA A 1 139 ? -6.850 -2.155 -8.065 1.00 87.94 139 ALA A CA 1
ATOM 1091 C C . ALA A 1 139 ? -7.918 -1.938 -6.971 1.00 87.94 139 ALA A C 1
ATOM 1093 O O . ALA A 1 139 ? -7.668 -1.270 -5.962 1.00 87.94 139 ALA A O 1
ATOM 1094 N N . SER A 1 140 ? -9.088 -2.559 -7.145 1.00 91.56 140 SER A N 1
ATOM 1095 C CA . SER A 1 140 ? -10.159 -2.556 -6.144 1.00 91.56 140 SER A CA 1
ATOM 1096 C C . SER A 1 140 ? -9.800 -3.398 -4.909 1.00 91.56 140 SER A C 1
ATOM 1098 O O . SER A 1 140 ? -8.934 -4.278 -4.948 1.00 91.56 140 SER A O 1
ATOM 1100 N N . CYS A 1 141 ? -10.500 -3.168 -3.797 1.00 94.31 141 CYS A N 1
ATOM 1101 C CA . CYS A 1 141 ? -10.416 -4.012 -2.607 1.00 94.31 141 CYS A CA 1
ATOM 1102 C C . CYS A 1 141 ? -10.773 -5.468 -2.933 1.00 94.31 141 CYS A C 1
ATOM 1104 O O . CYS A 1 141 ? -10.085 -6.360 -2.449 1.00 94.31 141 CYS A O 1
ATOM 1106 N N . ALA A 1 142 ? -11.799 -5.702 -3.762 1.00 92.50 142 ALA A N 1
ATOM 1107 C CA . ALA A 1 142 ? -12.200 -7.046 -4.183 1.00 92.50 142 ALA A CA 1
ATOM 1108 C C . ALA A 1 142 ? -11.056 -7.749 -4.930 1.00 92.50 142 ALA A C 1
ATOM 1110 O O . ALA A 1 142 ? -10.614 -8.814 -4.510 1.00 92.50 142 ALA A O 1
ATOM 1111 N N . THR A 1 143 ? -10.469 -7.077 -5.927 1.00 90.75 143 THR A N 1
ATOM 1112 C CA . THR A 1 143 ? -9.304 -7.577 -6.672 1.00 90.75 143 THR A CA 1
ATOM 1113 C C . THR A 1 143 ? -8.141 -7.928 -5.737 1.00 90.75 143 THR A C 1
ATOM 1115 O O . THR A 1 143 ? -7.527 -8.978 -5.882 1.00 90.75 143 THR A O 1
ATOM 1118 N N . ILE A 1 144 ? -7.831 -7.070 -4.756 1.00 93.62 144 ILE A N 1
ATOM 1119 C CA . ILE A 1 144 ? -6.722 -7.285 -3.809 1.00 93.62 144 ILE A CA 1
ATOM 1120 C C . ILE A 1 144 ? -7.010 -8.432 -2.829 1.00 93.62 144 ILE A C 1
ATOM 1122 O O . ILE A 1 144 ? -6.089 -9.159 -2.455 1.00 93.62 144 ILE A O 1
ATOM 1126 N N . ILE A 1 145 ? -8.259 -8.584 -2.385 1.00 94.19 145 ILE A N 1
ATOM 1127 C CA . ILE A 1 145 ? -8.691 -9.668 -1.491 1.00 94.19 145 ILE A CA 1
ATOM 1128 C C . ILE A 1 145 ? -8.586 -11.022 -2.203 1.00 94.19 145 ILE A C 1
ATOM 1130 O O . ILE A 1 145 ? -8.126 -11.984 -1.581 1.00 94.19 145 ILE A O 1
ATOM 1134 N N . ASP A 1 146 ? -8.935 -11.067 -3.490 1.00 91.69 146 ASP A N 1
ATOM 1135 C CA . ASP A 1 146 ? -8.953 -12.278 -4.318 1.00 91.69 146 ASP A CA 1
ATOM 1136 C C . ASP A 1 146 ? -7.574 -12.700 -4.844 1.00 91.69 146 ASP A C 1
ATOM 1138 O O . ASP A 1 146 ? -7.433 -13.789 -5.405 1.00 91.69 146 ASP A O 1
ATOM 1142 N N . LEU A 1 147 ? -6.529 -11.891 -4.625 1.00 90.44 147 LEU A N 1
ATOM 1143 C CA . LEU A 1 147 ? -5.164 -12.281 -4.972 1.00 90.44 147 LEU A CA 1
ATOM 1144 C C . LEU A 1 147 ? -4.773 -13.618 -4.309 1.00 90.44 147 LEU A C 1
ATOM 1146 O O . LEU A 1 147 ? -5.199 -13.915 -3.180 1.00 90.44 147 LEU A O 1
ATOM 1150 N N . PRO A 1 148 ? -3.905 -14.413 -4.969 1.00 90.12 148 PRO A N 1
ATOM 1151 C CA . PRO A 1 148 ? -3.362 -15.628 -4.383 1.00 90.12 148 PRO A CA 1
ATOM 1152 C C . PRO A 1 148 ? -2.713 -15.329 -3.032 1.00 90.12 148 PRO A C 1
ATOM 1154 O O . PRO A 1 148 ? -2.055 -14.297 -2.874 1.00 90.12 148 PRO A O 1
ATOM 1157 N N . PRO A 1 149 ? -2.868 -16.211 -2.040 1.00 87.38 149 PRO A N 1
ATOM 1158 C CA . PRO A 1 149 ? -2.365 -15.922 -0.714 1.00 87.38 149 PRO A CA 1
ATOM 1159 C C . PRO A 1 149 ? -0.830 -16.024 -0.679 1.00 87.38 149 PRO A C 1
ATOM 1161 O O . PRO A 1 149 ? -0.238 -16.814 -1.411 1.00 87.38 149 PRO A O 1
ATOM 1164 N N . ASN A 1 150 ? -0.185 -15.248 0.192 1.00 88.75 150 ASN A N 1
ATOM 1165 C CA . ASN A 1 150 ? 1.279 -15.184 0.298 1.00 88.75 150 ASN A CA 1
ATOM 1166 C C . ASN A 1 150 ? 1.860 -16.549 0.702 1.00 88.75 150 ASN A C 1
ATOM 1168 O O . ASN A 1 150 ? 1.501 -17.089 1.747 1.00 88.75 150 ASN A O 1
ATOM 1172 N N . VAL A 1 151 ? 2.736 -17.133 -0.114 1.00 86.44 151 VAL A N 1
ATOM 1173 C CA . VAL A 1 151 ? 3.351 -18.457 0.129 1.00 86.44 151 VAL A CA 1
ATOM 1174 C C . VAL A 1 151 ? 4.833 -18.361 0.484 1.00 86.44 151 VAL A C 1
ATOM 1176 O O . VAL A 1 151 ? 5.423 -19.326 0.955 1.00 86.44 151 VAL A O 1
ATOM 1179 N N . SER A 1 152 ? 5.436 -17.196 0.274 1.00 86.62 152 SER A N 1
ATOM 1180 C CA . SER A 1 152 ? 6.843 -16.907 0.515 1.00 86.62 152 SER A CA 1
ATOM 1181 C C . SER A 1 152 ? 6.981 -15.637 1.351 1.00 86.62 152 SER A C 1
ATOM 1183 O O . SER A 1 152 ? 6.206 -14.699 1.194 1.00 86.62 152 SER A O 1
ATOM 1185 N N . ASN A 1 153 ? 8.031 -15.553 2.171 1.00 82.38 153 ASN A N 1
ATOM 1186 C CA . ASN A 1 153 ? 8.357 -14.342 2.942 1.00 82.38 153 ASN A CA 1
ATOM 1187 C C . ASN A 1 153 ? 8.706 -13.127 2.056 1.00 82.38 153 ASN A C 1
ATOM 1189 O O . ASN A 1 153 ? 8.756 -11.999 2.537 1.00 82.38 153 ASN A O 1
ATOM 1193 N N . GLN A 1 154 ? 8.943 -13.356 0.762 1.00 86.81 154 GLN A N 1
ATOM 1194 C CA . GLN A 1 154 ? 9.149 -12.315 -0.248 1.00 86.81 154 GLN A CA 1
ATOM 1195 C C . GLN A 1 154 ? 7.830 -11.815 -0.871 1.00 86.81 154 GLN A C 1
ATOM 1197 O O . GLN A 1 154 ? 7.852 -10.906 -1.699 1.00 86.81 154 GLN A O 1
ATOM 1202 N N . ASP A 1 155 ? 6.691 -12.435 -0.547 1.00 89.31 155 ASP A N 1
ATOM 1203 C CA . ASP A 1 155 ? 5.374 -11.954 -0.959 1.00 89.31 155 ASP A CA 1
ATOM 1204 C C . ASP A 1 155 ? 4.883 -10.915 0.057 1.00 89.31 155 ASP A C 1
ATOM 1206 O O . ASP A 1 155 ? 4.954 -11.120 1.270 1.00 89.31 155 ASP A O 1
ATOM 1210 N N . CYS A 1 156 ? 4.367 -9.791 -0.430 1.00 91.81 156 CYS A N 1
ATOM 1211 C CA . CYS A 1 156 ? 3.875 -8.705 0.420 1.00 91.81 156 CYS A CA 1
ATOM 1212 C C . CYS A 1 156 ? 2.563 -8.099 -0.088 1.00 91.81 156 CYS A C 1
ATOM 1214 O O . CYS A 1 156 ? 2.210 -6.987 0.299 1.00 91.81 156 CYS A O 1
ATOM 1216 N N . HIS A 1 157 ? 1.874 -8.791 -0.999 1.00 92.94 157 HIS A N 1
ATOM 1217 C CA . HIS A 1 157 ? 0.627 -8.330 -1.602 1.00 92.94 157 HIS A CA 1
ATOM 1218 C C . HIS A 1 157 ? -0.599 -8.794 -0.808 1.00 92.94 157 HIS A C 1
ATOM 1220 O O . HIS A 1 157 ? -0.496 -9.544 0.166 1.00 92.94 157 HIS A O 1
ATOM 1226 N N . GLY A 1 158 ? -1.772 -8.343 -1.255 1.00 94.31 158 GLY A N 1
ATOM 1227 C CA . GLY A 1 158 ? -3.064 -8.746 -0.705 1.00 94.31 158 GLY A CA 1
ATOM 1228 C C . GLY A 1 158 ? -3.606 -7.813 0.380 1.00 94.31 158 GLY A C 1
ATOM 1229 O O . GLY A 1 158 ? -3.089 -6.722 0.635 1.00 94.31 158 GLY A O 1
ATOM 1230 N N . CYS A 1 159 ? -4.711 -8.241 0.991 1.00 96.81 159 CYS A N 1
ATOM 1231 C CA . CYS A 1 159 ? -5.381 -7.518 2.067 1.00 96.81 159 CYS A CA 1
ATOM 1232 C C . CYS A 1 159 ? -4.859 -7.985 3.439 1.00 96.81 159 CYS A C 1
ATOM 1234 O O . CYS A 1 159 ? -5.064 -9.148 3.782 1.00 96.81 159 CYS A O 1
ATOM 1236 N N . PRO A 1 160 ? -4.271 -7.107 4.273 1.00 95.81 160 PRO A N 1
ATOM 1237 C CA . PRO A 1 160 ? -3.756 -7.487 5.594 1.00 95.81 160 PRO A CA 1
ATOM 1238 C C . PRO A 1 160 ? -4.829 -8.003 6.554 1.00 95.81 160 PRO A C 1
ATOM 1240 O O . PRO A 1 160 ? -4.523 -8.751 7.475 1.00 95.81 160 PRO A O 1
ATOM 1243 N N . PHE A 1 161 ? -6.086 -7.612 6.331 1.00 97.50 161 PHE A N 1
ATOM 1244 C CA . PHE A 1 161 ? -7.236 -8.064 7.113 1.00 97.50 161 PHE A CA 1
ATOM 1245 C C . PHE A 1 161 ? -7.696 -9.480 6.722 1.00 97.50 161 PHE A C 1
ATOM 1247 O O . PHE A 1 161 ? -8.375 -10.137 7.504 1.00 97.50 161 PHE A O 1
ATOM 1254 N N . ARG A 1 162 ? -7.275 -10.001 5.559 1.00 95.44 162 ARG A N 1
ATOM 1255 C CA . ARG A 1 162 ? -7.396 -11.422 5.193 1.00 95.44 162 ARG A CA 1
ATOM 1256 C C . ARG A 1 162 ? -6.178 -12.182 5.730 1.00 95.44 162 ARG A C 1
ATOM 1258 O O . ARG A 1 162 ? -5.311 -12.628 4.980 1.00 95.44 162 ARG A O 1
ATOM 1265 N N . PHE A 1 163 ? -6.071 -12.240 7.053 1.00 84.12 163 PHE A N 1
ATOM 1266 C CA . PHE A 1 163 ? -4.895 -12.757 7.747 1.00 84.12 163 PHE A CA 1
ATOM 1267 C C . PHE A 1 163 ? -4.841 -14.294 7.757 1.00 84.12 163 PHE A C 1
ATOM 1269 O O . PHE A 1 163 ? -5.862 -14.974 7.694 1.00 84.12 163 PHE A O 1
ATOM 1276 N N . ARG A 1 164 ? -3.625 -14.841 7.878 1.00 79.38 164 ARG A N 1
ATOM 1277 C CA . ARG A 1 164 ? -3.391 -16.258 8.222 1.00 79.38 164 ARG A CA 1
ATOM 1278 C C . ARG A 1 164 ? -2.972 -16.452 9.678 1.00 79.38 164 ARG A C 1
ATOM 1280 O O . ARG A 1 164 ? -3.227 -17.503 10.249 1.00 79.38 164 ARG A O 1
ATOM 1287 N N . ASP A 1 165 ? -2.336 -15.435 10.252 1.00 90.75 165 ASP A N 1
ATOM 1288 C CA . ASP A 1 165 ? -1.851 -15.406 11.627 1.00 90.75 165 ASP A CA 1
ATOM 1289 C C . ASP A 1 165 ? -2.454 -14.189 12.347 1.00 90.75 165 ASP A C 1
ATOM 1291 O O . ASP A 1 165 ? -2.182 -13.035 12.005 1.00 90.75 165 ASP A O 1
ATOM 1295 N N . GLU A 1 166 ? -3.317 -14.463 13.325 1.00 95.44 166 GLU A N 1
ATOM 1296 C CA . GLU A 1 166 ? -4.013 -13.443 14.112 1.00 95.44 166 GLU A CA 1
ATOM 1297 C C . GLU A 1 166 ? -3.053 -12.664 15.019 1.00 95.44 166 GLU A C 1
ATOM 1299 O O . GLU A 1 166 ? -3.230 -11.462 15.226 1.00 95.44 166 GLU A O 1
ATOM 1304 N N . ALA A 1 167 ? -2.021 -13.327 15.552 1.00 96.38 167 ALA A N 1
ATOM 1305 C CA . ALA A 1 167 ? -1.029 -12.686 16.404 1.00 96.38 167 ALA A CA 1
ATOM 1306 C C . ALA A 1 167 ? -0.207 -11.681 15.590 1.00 96.38 167 ALA A C 1
ATOM 1308 O O . ALA A 1 167 ? -0.033 -10.537 16.016 1.00 96.38 167 ALA A O 1
ATOM 1309 N N . ALA A 1 168 ? 0.205 -12.061 14.377 1.00 93.44 168 ALA A N 1
ATOM 1310 C CA . ALA A 1 168 ? 0.871 -11.150 13.452 1.00 93.44 168 ALA A CA 1
ATOM 1311 C C . ALA A 1 168 ? -0.016 -9.945 13.086 1.00 93.44 168 ALA A C 1
ATOM 1313 O O . ALA A 1 168 ? 0.462 -8.807 13.098 1.00 93.44 168 ALA A O 1
ATOM 1314 N N . LEU A 1 169 ? -1.314 -10.162 12.821 1.00 96.06 169 LEU A N 1
ATOM 1315 C CA . LEU A 1 169 ? -2.257 -9.066 12.573 1.00 96.06 169 LEU A CA 1
ATOM 1316 C C . LEU A 1 169 ? -2.353 -8.124 13.781 1.00 96.06 169 LEU A C 1
ATOM 1318 O O . LEU A 1 169 ? -2.255 -6.908 13.608 1.00 96.06 169 LEU A O 1
ATOM 1322 N N . ARG A 1 170 ? -2.485 -8.650 15.005 1.00 97.94 170 ARG A N 1
ATOM 1323 C CA . ARG A 1 170 ? -2.530 -7.810 16.214 1.00 97.94 170 ARG A CA 1
ATOM 1324 C C . ARG A 1 170 ? -1.266 -6.966 16.376 1.00 97.94 170 ARG A C 1
ATOM 1326 O O . ARG A 1 170 ? -1.383 -5.776 16.660 1.00 97.94 170 ARG A O 1
ATOM 1333 N N . LEU A 1 171 ? -0.080 -7.524 16.121 1.00 96.75 171 LEU A N 1
ATOM 1334 C CA . LEU A 1 171 ? 1.177 -6.762 16.154 1.00 96.75 171 LEU A CA 1
ATOM 1335 C C . LEU A 1 171 ? 1.188 -5.617 15.129 1.00 96.75 171 LEU A C 1
ATOM 1337 O O . LEU A 1 171 ? 1.632 -4.510 15.435 1.00 96.75 171 LEU A O 1
ATOM 1341 N N . ILE A 1 172 ? 0.658 -5.851 13.923 1.00 95.81 172 ILE A N 1
ATOM 1342 C CA . ILE A 1 172 ? 0.510 -4.806 12.899 1.00 95.81 172 ILE A CA 1
ATOM 1343 C C . ILE A 1 172 ? -0.436 -3.697 13.378 1.00 95.81 172 ILE A C 1
ATOM 1345 O O . ILE A 1 172 ? -0.132 -2.518 13.183 1.00 95.81 172 ILE A O 1
ATOM 1349 N N . LEU A 1 173 ? -1.567 -4.057 13.992 1.00 97.62 173 LEU A N 1
ATOM 1350 C CA . LEU A 1 173 ? -2.573 -3.101 14.466 1.00 97.62 173 LEU A CA 1
ATOM 1351 C C . LEU A 1 173 ? -2.083 -2.277 15.665 1.00 97.62 173 LEU A C 1
ATOM 1353 O O . LEU A 1 173 ? -2.444 -1.112 15.787 1.00 97.62 173 LEU A O 1
ATOM 1357 N N . GLN A 1 174 ? -1.227 -2.845 16.515 1.00 97.06 174 GLN A N 1
ATOM 1358 C CA . GLN A 1 174 ? -0.642 -2.152 17.668 1.00 97.06 174 GLN A CA 1
ATOM 1359 C C . GLN A 1 174 ? 0.428 -1.117 17.289 1.00 97.06 174 GLN A C 1
ATOM 1361 O O . GLN A 1 174 ? 0.786 -0.276 18.124 1.00 97.06 174 GLN A O 1
ATOM 1366 N N . ARG A 1 175 ? 0.947 -1.170 16.054 1.00 95.88 175 ARG A N 1
ATOM 1367 C CA . ARG A 1 175 ? 1.985 -0.258 15.573 1.00 95.88 175 ARG A CA 1
ATOM 1368 C C . ARG A 1 175 ? 1.431 1.151 15.389 1.00 95.88 175 ARG A C 1
ATOM 1370 O O . ARG A 1 175 ? 0.485 1.372 14.635 1.00 95.88 175 ARG A O 1
ATOM 1377 N N . GLU A 1 176 ? 2.096 2.108 16.020 1.00 95.38 176 GLU A N 1
ATOM 1378 C CA . GLU A 1 176 ? 1.801 3.528 15.867 1.00 95.38 176 GLU A CA 1
ATOM 1379 C C . GLU A 1 176 ? 2.031 4.036 14.439 1.00 95.38 176 GLU A C 1
ATOM 1381 O O . GLU A 1 176 ? 2.942 3.598 13.724 1.00 95.38 176 GLU A O 1
ATOM 1386 N N . ARG A 1 177 ? 1.202 5.002 14.037 1.00 94.50 177 ARG A N 1
ATOM 1387 C CA . ARG A 1 177 ? 1.317 5.751 12.783 1.00 94.50 177 ARG A CA 1
ATOM 1388 C C . ARG A 1 177 ? 1.343 7.244 13.045 1.00 94.50 177 ARG A C 1
ATOM 1390 O O . ARG A 1 177 ? 0.896 7.707 14.091 1.00 94.50 177 ARG A O 1
ATOM 1397 N N . LEU A 1 178 ? 1.868 7.989 12.076 1.00 95.38 178 LEU A N 1
ATOM 1398 C CA . LEU A 1 178 ? 1.842 9.443 12.147 1.00 95.38 178 LEU A CA 1
ATOM 1399 C C . LEU A 1 178 ? 0.394 9.923 12.104 1.00 95.38 178 LEU A C 1
ATOM 1401 O O . LEU A 1 178 ? -0.424 9.372 11.367 1.00 95.38 178 LEU A O 1
ATOM 1405 N N . ASN A 1 179 ? 0.098 10.953 12.886 1.00 94.38 179 ASN A N 1
ATOM 1406 C CA . ASN A 1 179 ? -1.240 11.510 12.940 1.00 94.38 179 ASN A CA 1
ATOM 1407 C C . ASN A 1 179 ? -1.568 12.261 11.633 1.00 94.38 179 ASN A C 1
ATOM 1409 O O . ASN A 1 179 ? -0.766 13.104 11.215 1.00 94.38 179 ASN A O 1
ATOM 1413 N N . PRO A 1 180 ? -2.719 11.995 10.986 1.00 92.38 180 PRO A N 1
ATOM 1414 C CA . PRO A 1 180 ? -3.150 12.743 9.804 1.00 92.38 180 PRO A CA 1
ATOM 1415 C C . PRO A 1 180 ? -3.404 14.232 10.080 1.00 92.38 180 PRO A C 1
ATOM 1417 O O . PRO A 1 180 ? -3.324 15.021 9.150 1.00 92.38 180 PRO A O 1
ATOM 1420 N N . ALA A 1 181 ? -3.636 14.639 11.333 1.00 89.25 181 ALA A N 1
ATOM 1421 C CA . ALA A 1 181 ? -3.787 16.042 11.729 1.00 89.25 181 ALA A CA 1
ATOM 1422 C C . ALA A 1 181 ? -2.468 16.846 11.717 1.00 89.25 181 ALA A C 1
ATOM 1424 O O . ALA A 1 181 ? -2.491 18.069 11.838 1.00 89.25 181 ALA A O 1
ATOM 1425 N N . GLY A 1 182 ? -1.314 16.183 11.584 1.00 87.19 182 GLY A N 1
ATOM 1426 C CA . GLY A 1 182 ? -0.002 16.829 11.526 1.00 87.19 182 GLY A CA 1
ATOM 1427 C C . GLY A 1 182 ? 0.958 16.381 12.628 1.00 87.19 182 GLY A C 1
ATOM 1428 O O . GLY A 1 182 ? 0.629 15.574 13.495 1.00 87.19 182 GLY A O 1
ATOM 1429 N N . LYS A 1 183 ? 2.191 16.902 12.574 1.00 86.44 183 LYS A N 1
ATOM 1430 C CA . LYS A 1 183 ? 3.306 16.480 13.447 1.00 86.44 183 LYS A CA 1
ATOM 1431 C C . LYS A 1 183 ? 3.145 16.892 14.911 1.00 86.44 183 LYS A C 1
ATOM 1433 O O . LYS A 1 183 ? 3.776 16.280 15.765 1.00 86.44 183 LYS A O 1
ATOM 1438 N N . ASP A 1 184 ? 2.325 17.903 15.178 1.00 90.44 184 ASP A N 1
ATOM 1439 C CA . ASP A 1 184 ? 2.086 18.421 16.529 1.00 90.44 184 ASP A CA 1
ATOM 1440 C C . ASP A 1 184 ? 1.103 17.550 17.326 1.00 90.44 184 ASP A C 1
ATOM 1442 O O . ASP A 1 184 ? 0.953 17.713 18.536 1.00 90.44 184 ASP A O 1
ATOM 1446 N N . TYR A 1 185 ? 0.450 16.595 16.661 1.00 91.56 185 TYR A N 1
ATOM 1447 C CA . TYR A 1 185 ? -0.463 15.650 17.284 1.00 91.56 185 TYR A CA 1
ATOM 1448 C C . TYR A 1 185 ? 0.246 14.324 17.591 1.00 91.56 185 TYR A C 1
ATOM 1450 O O . TYR A 1 185 ? 1.097 13.878 16.815 1.00 91.56 185 TYR A O 1
ATOM 1458 N N . PRO A 1 186 ? -0.117 13.642 18.696 1.00 94.06 186 PRO A N 1
ATOM 1459 C CA . PRO A 1 186 ? 0.476 12.358 19.041 1.00 94.06 186 PRO A CA 1
ATOM 1460 C C . PRO A 1 186 ? 0.176 11.320 17.962 1.00 94.06 186 PRO A C 1
ATOM 1462 O O . PRO A 1 186 ? -0.890 11.344 17.336 1.00 94.06 186 PRO A O 1
ATOM 1465 N N . ASN A 1 187 ? 1.104 10.378 17.791 1.00 95.94 187 ASN A N 1
ATOM 1466 C CA . ASN A 1 187 ? 0.899 9.224 16.929 1.00 95.94 187 ASN A CA 1
ATOM 1467 C C . ASN A 1 187 ? -0.419 8.512 17.258 1.00 95.94 187 ASN A C 1
ATOM 1469 O O . ASN A 1 187 ? -0.868 8.460 18.404 1.00 95.94 187 ASN A O 1
ATOM 1473 N N . VAL A 1 188 ? -1.016 7.921 16.231 1.00 95.69 188 VAL A N 1
ATOM 1474 C CA . VAL A 1 188 ? -2.309 7.247 16.321 1.00 95.69 188 VAL A CA 1
ATOM 1475 C C . VAL A 1 188 ? -2.148 5.744 16.193 1.00 95.69 188 VAL A C 1
ATOM 1477 O O . VAL A 1 188 ? -1.308 5.238 15.444 1.00 95.69 188 VAL A O 1
ATOM 1480 N N . ARG A 1 189 ? -2.998 5.022 16.916 1.00 96.31 189 ARG A N 1
ATOM 1481 C CA . ARG A 1 189 ? -3.229 3.589 16.757 1.00 96.31 189 ARG A CA 1
ATOM 1482 C C . ARG A 1 189 ? -4.626 3.234 17.277 1.00 96.31 189 ARG A C 1
ATOM 1484 O O . ARG A 1 189 ? -5.130 3.953 18.145 1.00 96.31 189 ARG A O 1
ATOM 1491 N N . PRO A 1 190 ? -5.220 2.131 16.803 1.00 97.94 190 PRO A N 1
ATOM 1492 C CA . PRO A 1 190 ? -6.412 1.556 17.413 1.00 97.94 190 PRO A CA 1
ATOM 1493 C C . PRO A 1 190 ? -6.215 1.248 18.907 1.00 97.94 190 PRO A C 1
ATOM 1495 O O . PRO A 1 190 ? -5.126 0.850 19.333 1.00 97.94 190 PRO A O 1
ATOM 1498 N N . SER A 1 191 ? -7.265 1.433 19.709 1.00 97.81 191 SER A N 1
ATOM 1499 C CA . SER A 1 191 ? -7.301 0.980 21.103 1.00 97.81 191 SER A CA 1
ATOM 1500 C C . SER A 1 191 ? -7.405 -0.548 21.190 1.00 97.81 191 SER A C 1
ATOM 1502 O O . SER A 1 191 ? -7.648 -1.226 20.194 1.00 97.81 191 SER A O 1
ATOM 1504 N N . ALA A 1 192 ? -7.252 -1.113 22.393 1.00 97.94 192 ALA A N 1
ATOM 1505 C CA . ALA A 1 192 ? -7.425 -2.553 22.594 1.00 97.94 192 ALA A CA 1
ATOM 1506 C C . ALA A 1 192 ? -8.831 -3.038 22.188 1.00 97.94 192 ALA A C 1
ATOM 1508 O O . ALA A 1 192 ? -8.945 -4.088 21.566 1.00 97.94 192 ALA A O 1
ATOM 1509 N N . SER A 1 193 ? -9.879 -2.253 22.472 1.00 98.25 193 SER A N 1
ATOM 1510 C CA . SER A 1 193 ? -11.250 -2.577 22.050 1.00 98.25 193 SER A CA 1
ATOM 1511 C C . SER A 1 193 ? -11.398 -2.510 20.532 1.00 98.25 193 SER A C 1
ATOM 1513 O O . SER A 1 193 ? -11.932 -3.438 19.932 1.00 98.25 193 SER A O 1
ATOM 1515 N N . ASP A 1 194 ? -10.856 -1.460 19.901 1.00 98.25 194 ASP A N 1
ATOM 1516 C CA . ASP A 1 194 ? -10.895 -1.325 18.439 1.00 98.25 194 ASP A CA 1
ATOM 1517 C C . ASP A 1 194 ? -10.201 -2.513 17.757 1.00 98.25 194 ASP A C 1
ATOM 1519 O O . ASP A 1 194 ? -10.666 -3.002 16.731 1.00 98.25 194 ASP A O 1
ATOM 1523 N N . ILE A 1 195 ? -9.083 -2.994 18.319 1.00 98.56 195 ILE A N 1
ATOM 1524 C CA . ILE A 1 195 ? -8.357 -4.159 17.797 1.00 98.56 195 ILE A CA 1
ATOM 1525 C C . ILE A 1 195 ? -9.238 -5.406 17.832 1.00 98.56 195 ILE A C 1
ATOM 1527 O O . ILE A 1 195 ? -9.280 -6.126 16.835 1.00 98.56 195 ILE A O 1
ATOM 1531 N N . GLU A 1 196 ? -9.950 -5.661 18.929 1.00 98.56 196 GLU A N 1
ATOM 1532 C CA . GLU A 1 196 ? -10.836 -6.825 19.015 1.00 98.56 196 GLU A CA 1
ATOM 1533 C C . GLU A 1 196 ? -11.998 -6.728 18.020 1.00 98.56 196 GLU A C 1
ATOM 1535 O O . GLU A 1 196 ? -12.287 -7.702 17.324 1.00 98.56 196 GLU A O 1
ATOM 1540 N N . ASP A 1 197 ? -12.585 -5.543 17.840 1.00 98.50 197 ASP A N 1
ATOM 1541 C CA . ASP A 1 197 ? -13.644 -5.322 16.850 1.00 98.50 197 ASP A CA 1
ATOM 1542 C C . ASP A 1 197 ? -13.159 -5.493 15.405 1.00 98.50 197 ASP A C 1
ATOM 1544 O O . ASP A 1 197 ? -13.896 -5.997 14.551 1.00 98.50 197 ASP A O 1
ATOM 1548 N N . ILE A 1 198 ? -11.927 -5.064 15.113 1.00 98.62 198 ILE A N 1
ATOM 1549 C CA . ILE A 1 198 ? -11.281 -5.251 13.809 1.00 98.62 198 ILE A CA 1
ATOM 1550 C C . ILE A 1 198 ? -11.010 -6.739 13.574 1.00 98.62 198 ILE A C 1
ATOM 1552 O O . ILE A 1 198 ? -11.324 -7.255 12.501 1.00 98.62 198 ILE A O 1
ATOM 1556 N N . VAL A 1 199 ? -10.438 -7.442 14.556 1.00 98.50 199 VAL A N 1
ATOM 1557 C CA . VAL A 1 199 ? -10.126 -8.876 14.447 1.00 98.50 199 VAL A CA 1
ATOM 1558 C C . VAL A 1 199 ? -11.403 -9.701 14.290 1.00 98.50 199 VAL A C 1
ATOM 1560 O O . VAL A 1 199 ? -11.421 -10.622 13.474 1.00 98.50 199 VAL A O 1
ATOM 1563 N N . SER A 1 200 ? -12.472 -9.349 15.007 1.00 98.44 200 SER A N 1
ATOM 1564 C CA . SER A 1 200 ? -13.794 -9.966 14.862 1.00 98.44 200 SER A CA 1
ATOM 1565 C C . SER A 1 200 ? -14.315 -9.843 13.425 1.00 98.44 200 SER A C 1
ATOM 1567 O O . SER A 1 200 ? -14.588 -10.851 12.774 1.00 98.44 200 SER A O 1
ATOM 1569 N N . ASP A 1 201 ? -14.300 -8.632 12.853 1.00 98.44 201 ASP A N 1
ATOM 1570 C CA . ASP A 1 201 ? -14.685 -8.422 11.451 1.00 98.44 201 ASP A CA 1
ATOM 1571 C C . ASP A 1 201 ? -13.822 -9.232 10.473 1.00 98.44 201 ASP A C 1
ATOM 1573 O O . ASP A 1 201 ? -14.333 -9.735 9.474 1.00 98.44 201 ASP A O 1
ATOM 1577 N N . CYS A 1 202 ? -12.522 -9.378 10.742 1.00 98.00 202 CYS A N 1
ATOM 1578 C CA . CYS A 1 202 ? -11.642 -10.194 9.906 1.00 98.00 202 CYS A CA 1
ATOM 1579 C C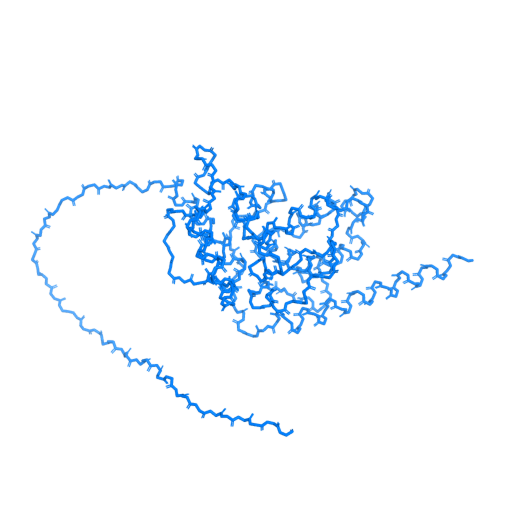 . CYS A 1 202 ? -12.014 -11.686 9.952 1.00 98.00 202 CYS A C 1
ATOM 1581 O O . CYS A 1 202 ? -11.988 -12.347 8.912 1.00 98.00 202 CYS A O 1
ATOM 1583 N N . LYS A 1 203 ? -12.364 -12.219 11.132 1.00 97.31 203 LYS A N 1
ATOM 1584 C CA . LYS A 1 203 ? -12.801 -13.618 11.309 1.00 97.31 203 LYS A CA 1
ATOM 1585 C C . LYS A 1 203 ? -14.100 -13.902 10.564 1.00 97.31 203 LYS A C 1
ATOM 1587 O O . LYS A 1 203 ? -14.208 -14.933 9.905 1.00 97.31 203 LYS A O 1
ATOM 1592 N N . ASP A 1 204 ? -15.012 -12.938 10.578 1.00 97.69 204 ASP A N 1
ATOM 1593 C CA . ASP A 1 204 ? -16.280 -12.993 9.850 1.00 97.69 204 ASP A CA 1
ATOM 1594 C C . ASP A 1 204 ? -16.139 -12.666 8.350 1.00 97.69 204 ASP A C 1
ATOM 1596 O O . ASP A 1 204 ? -17.132 -12.491 7.651 1.00 97.69 204 ASP A O 1
ATOM 1600 N N . GLN A 1 205 ? -14.907 -12.552 7.839 1.00 96.81 205 GLN A N 1
ATOM 1601 C CA . GLN A 1 205 ? -14.597 -12.234 6.440 1.00 96.81 205 GLN A CA 1
ATOM 1602 C C . GLN A 1 205 ? -15.100 -10.856 5.963 1.00 96.81 205 GLN A C 1
ATOM 1604 O O . GLN A 1 205 ? -15.127 -10.561 4.768 1.00 96.81 205 GLN A O 1
ATOM 1609 N N . HIS A 1 206 ? -15.409 -9.946 6.887 1.00 97.38 206 HIS A N 1
ATOM 1610 C CA . HIS A 1 206 ? -15.794 -8.562 6.609 1.00 97.38 206 HIS A CA 1
ATOM 1611 C C . HIS A 1 206 ? -14.561 -7.649 6.459 1.00 97.38 206 HIS A C 1
ATOM 1613 O O . HIS A 1 206 ? -14.419 -6.633 7.142 1.00 97.38 206 HIS A O 1
ATOM 1619 N N . TYR A 1 207 ? -13.642 -7.990 5.550 1.00 98.12 207 TYR A N 1
ATOM 1620 C CA . TYR A 1 207 ? -12.316 -7.356 5.455 1.00 98.12 207 TYR A CA 1
ATOM 1621 C C . TYR A 1 207 ? -12.345 -5.847 5.162 1.00 98.12 207 TYR A C 1
ATOM 1623 O O . TYR A 1 207 ? -11.537 -5.087 5.698 1.00 98.12 207 TYR A O 1
ATOM 1631 N N . THR A 1 208 ? -13.273 -5.385 4.321 1.00 96.94 208 THR A N 1
ATOM 1632 C CA . THR A 1 208 ? -13.435 -3.950 4.025 1.00 96.94 208 THR A CA 1
ATOM 1633 C C . THR A 1 208 ? -14.008 -3.187 5.218 1.00 96.94 208 THR A C 1
ATOM 1635 O O . THR A 1 208 ? -13.615 -2.043 5.445 1.00 96.94 208 THR A O 1
ATOM 1638 N N . ARG A 1 209 ? -14.862 -3.827 6.032 1.00 98.25 209 ARG A N 1
ATOM 1639 C CA . ARG A 1 209 ? -15.368 -3.273 7.297 1.00 98.25 209 ARG A CA 1
ATOM 1640 C C . ARG A 1 209 ? -14.269 -3.191 8.355 1.00 98.25 209 ARG A C 1
ATOM 1642 O O . ARG A 1 209 ? -14.128 -2.148 8.984 1.00 98.25 209 ARG A O 1
ATOM 1649 N N . ALA A 1 210 ? -13.418 -4.212 8.455 1.00 98.56 210 ALA A N 1
ATOM 1650 C CA . ALA A 1 210 ? -12.224 -4.186 9.299 1.00 98.56 210 ALA A CA 1
ATOM 1651 C C . ALA A 1 210 ? -11.266 -3.040 8.909 1.00 98.56 210 ALA A C 1
ATOM 1653 O O . ALA A 1 210 ? -10.813 -2.281 9.766 1.00 98.56 210 ALA A O 1
ATOM 1654 N N . CYS A 1 211 ? -11.020 -2.855 7.605 1.00 98.56 211 CYS A N 1
ATOM 1655 C CA . CYS A 1 211 ? -10.237 -1.732 7.077 1.00 98.56 211 CYS A CA 1
ATOM 1656 C C . CYS A 1 211 ? -10.864 -0.371 7.410 1.00 98.56 211 CYS A C 1
ATOM 1658 O O . CYS A 1 211 ? -10.165 0.561 7.807 1.00 98.56 211 CYS A O 1
ATOM 1660 N N . TYR A 1 212 ? -12.187 -0.266 7.297 1.00 98.31 212 TYR A N 1
ATOM 1661 C CA . TYR A 1 212 ? -12.931 0.930 7.670 1.00 98.31 212 TYR A CA 1
ATOM 1662 C C . TYR A 1 212 ? -12.841 1.230 9.178 1.00 98.31 212 TYR A C 1
ATOM 1664 O O . TYR A 1 212 ? -12.521 2.355 9.551 1.00 98.31 212 TYR A O 1
ATOM 1672 N N . LYS A 1 213 ? -13.018 0.237 10.059 1.00 98.19 213 LYS A N 1
ATOM 1673 C CA . LYS A 1 213 ? -12.836 0.414 11.512 1.00 98.19 213 LYS A CA 1
ATOM 1674 C C . LYS A 1 213 ? -11.414 0.863 11.854 1.00 98.19 213 LYS A C 1
ATOM 1676 O O . LYS A 1 213 ? -11.231 1.778 12.652 1.00 98.19 213 LYS A O 1
ATOM 1681 N N . TYR A 1 214 ? -10.410 0.282 11.194 1.00 98.38 214 TYR A N 1
ATOM 1682 C CA . TYR A 1 214 ? -9.021 0.722 11.327 1.00 98.38 214 TYR A CA 1
ATOM 1683 C C . TYR A 1 214 ? -8.832 2.194 10.931 1.00 98.38 214 TYR A C 1
ATOM 1685 O O . TYR A 1 214 ? -8.158 2.945 11.643 1.00 98.38 214 TYR A O 1
ATOM 1693 N N . PHE A 1 215 ? -9.439 2.621 9.819 1.00 97.94 215 PHE A N 1
ATOM 1694 C CA . PHE A 1 215 ? -9.425 4.020 9.393 1.00 97.94 215 PHE A CA 1
ATOM 1695 C C . PHE A 1 215 ? -10.024 4.925 10.472 1.00 97.94 215 PHE A C 1
ATOM 1697 O O . PHE A 1 215 ? -9.344 5.837 10.928 1.00 97.94 215 PHE A O 1
ATOM 1704 N N . MET A 1 216 ? -11.238 4.628 10.946 1.00 96.75 216 MET A N 1
ATOM 1705 C CA . MET A 1 216 ? -11.926 5.439 11.960 1.00 96.75 216 MET A CA 1
ATOM 1706 C C . MET A 1 216 ? -11.129 5.544 13.266 1.00 96.75 216 MET A C 1
ATOM 1708 O O . MET A 1 216 ? -11.024 6.622 13.848 1.00 96.75 216 MET A O 1
ATOM 1712 N N . ALA A 1 217 ? -10.482 4.456 13.692 1.00 96.50 217 ALA A N 1
ATOM 1713 C CA . ALA A 1 217 ? -9.648 4.446 14.892 1.00 96.50 217 ALA A CA 1
ATOM 1714 C C . ALA A 1 217 ? -8.354 5.278 14.748 1.00 96.50 217 ALA A C 1
ATOM 1716 O O . ALA A 1 217 ? -7.790 5.741 15.743 1.00 96.50 217 ALA A O 1
ATOM 1717 N N . THR A 1 218 ? -7.879 5.482 13.515 1.00 96.12 218 THR A N 1
ATOM 1718 C CA . THR A 1 218 ? -6.660 6.252 13.200 1.00 96.12 218 THR A CA 1
ATOM 1719 C C . THR A 1 218 ? -6.936 7.658 12.655 1.00 96.12 218 THR A C 1
ATOM 1721 O O . THR A 1 218 ? -6.017 8.467 12.585 1.00 96.12 218 THR A O 1
ATOM 1724 N N . HIS A 1 219 ? -8.191 7.973 12.331 1.00 94.69 219 HIS A N 1
ATOM 1725 C CA . HIS A 1 219 ? -8.655 9.246 11.773 1.00 94.69 219 HIS A CA 1
ATOM 1726 C C . HIS A 1 219 ? -9.856 9.762 12.578 1.00 94.69 219 HIS A C 1
ATOM 1728 O O . HIS A 1 219 ? -10.931 9.984 12.029 1.00 94.69 219 HIS A O 1
ATOM 1734 N N . LYS A 1 220 ? -9.681 9.932 13.895 1.00 87.38 220 LYS A N 1
ATOM 1735 C CA . LYS A 1 220 ? -10.783 10.165 14.852 1.00 87.38 220 LYS A CA 1
ATOM 1736 C C . LYS A 1 220 ? -11.684 11.362 14.529 1.00 87.38 220 LYS A C 1
ATOM 1738 O O . LYS A 1 220 ? -12.867 11.327 14.844 1.00 87.38 220 LYS A O 1
ATOM 1743 N N . GLU A 1 221 ? -11.140 12.386 13.877 1.00 84.06 221 GLU A N 1
ATOM 1744 C CA . GLU A 1 221 ? -11.887 13.591 13.489 1.00 84.06 221 GLU A CA 1
ATOM 1745 C C . GLU A 1 221 ? -12.676 13.425 12.177 1.00 84.06 221 GLU A C 1
ATOM 1747 O O . GLU A 1 221 ? -13.465 14.290 11.799 1.00 84.06 221 GLU A O 1
ATOM 1752 N N . THR A 1 222 ? -12.476 12.318 11.456 1.00 89.19 222 THR A N 1
ATOM 1753 C CA . THR A 1 222 ? -13.141 12.070 10.173 1.00 89.19 222 THR A CA 1
ATOM 1754 C C . THR A 1 222 ? -14.511 11.449 10.389 1.00 89.19 222 THR A C 1
ATOM 1756 O O . THR A 1 222 ? -14.667 10.508 11.162 1.00 89.19 222 THR A O 1
ATOM 1759 N N . LYS A 1 223 ? -15.507 11.941 9.649 1.00 88.06 223 LYS A N 1
ATOM 1760 C CA . LYS A 1 223 ? -16.843 11.344 9.572 1.00 88.06 223 LYS A CA 1
ATOM 1761 C C . LYS A 1 223 ? -17.028 10.722 8.198 1.00 88.06 223 LYS A C 1
ATOM 1763 O O . LYS A 1 223 ? -16.850 11.393 7.185 1.00 88.06 223 LYS A O 1
ATOM 1768 N N . ARG A 1 224 ? -17.382 9.444 8.166 1.00 90.06 224 ARG A N 1
ATOM 1769 C CA . ARG A 1 224 ? -17.636 8.689 6.940 1.00 90.06 224 ARG A CA 1
ATOM 1770 C C . ARG A 1 224 ? -18.591 7.560 7.280 1.00 90.06 224 ARG A C 1
ATOM 1772 O O . ARG A 1 224 ? -18.367 6.911 8.281 1.00 90.06 224 ARG A O 1
ATOM 1779 N N . ASP A 1 225 ? -19.571 7.287 6.423 1.00 88.81 225 ASP A N 1
ATOM 1780 C CA . ASP A 1 225 ? -20.546 6.201 6.648 1.00 88.81 225 ASP A CA 1
ATOM 1781 C C . ASP A 1 225 ? -20.455 5.081 5.595 1.00 88.81 225 ASP A C 1
ATOM 1783 O O . ASP A 1 225 ? -21.184 4.093 5.643 1.00 88.81 225 ASP A O 1
ATOM 1787 N N . MET A 1 226 ? -19.553 5.222 4.618 1.00 92.25 226 MET A N 1
ATOM 1788 C CA . MET A 1 226 ? -19.392 4.287 3.502 1.00 92.25 226 MET A CA 1
ATOM 1789 C C . MET A 1 226 ? -18.073 3.520 3.590 1.00 92.25 226 MET A C 1
ATOM 1791 O O . MET A 1 226 ? -17.011 4.103 3.826 1.00 92.25 226 MET A O 1
ATOM 1795 N N . LEU A 1 227 ? -18.129 2.218 3.309 1.00 95.88 227 LEU A N 1
ATOM 1796 C CA . LEU A 1 227 ? -16.943 1.369 3.203 1.00 95.88 227 LEU A CA 1
ATOM 1797 C C . LEU A 1 227 ? -16.078 1.758 1.994 1.00 95.88 227 LEU A C 1
ATOM 1799 O O . LEU A 1 227 ? -16.562 2.315 1.010 1.00 95.88 227 LEU A O 1
ATOM 1803 N N . PHE A 1 228 ? -14.787 1.439 2.068 1.00 94.19 228 PHE A N 1
ATOM 1804 C CA . PHE A 1 228 ? -13.846 1.665 0.973 1.00 94.19 228 PHE A CA 1
ATOM 1805 C C . PHE A 1 228 ? -13.906 0.530 -0.050 1.00 94.19 228 PHE A C 1
ATOM 1807 O O . PHE A 1 228 ? -13.798 -0.648 0.305 1.00 94.19 228 PHE A O 1
ATOM 1814 N N . ARG A 1 229 ? -14.004 0.892 -1.329 1.00 92.38 229 ARG A N 1
ATOM 1815 C CA . ARG A 1 229 ? -13.985 -0.041 -2.464 1.00 92.38 229 ARG A CA 1
ATOM 1816 C C . ARG A 1 229 ? -12.609 -0.162 -3.103 1.00 92.38 229 ARG A C 1
ATOM 1818 O O . ARG A 1 229 ? -12.376 -1.112 -3.844 1.00 92.38 229 ARG A O 1
ATOM 1825 N N . SER A 1 230 ? -11.688 0.750 -2.799 1.00 93.81 230 SER A N 1
ATOM 1826 C CA . SER A 1 230 ? -10.296 0.674 -3.238 1.00 93.81 230 SER A CA 1
ATOM 1827 C C . SER A 1 230 ? -9.334 1.315 -2.225 1.00 93.81 230 SER A C 1
ATOM 1829 O O . SER A 1 230 ? -9.740 2.150 -1.409 1.00 93.81 230 SER A O 1
ATOM 1831 N N . PRO A 1 231 ? -8.034 0.976 -2.281 1.00 96.69 231 PRO A N 1
ATOM 1832 C CA . PRO A 1 231 ? -6.990 1.673 -1.532 1.00 96.69 231 PRO A CA 1
ATOM 1833 C C . PRO A 1 231 ? -6.894 3.166 -1.868 1.00 96.69 231 PRO A C 1
ATOM 1835 O O . PRO A 1 231 ? -6.536 3.962 -1.002 1.00 96.69 231 PRO A O 1
ATOM 1838 N N . TYR A 1 232 ? -7.221 3.544 -3.108 1.00 94.31 232 TYR A N 1
ATOM 1839 C CA . TYR A 1 232 ? -7.263 4.941 -3.533 1.00 94.31 232 TYR A CA 1
ATOM 1840 C C . TYR A 1 232 ? -8.349 5.722 -2.784 1.00 94.31 232 TYR A C 1
ATOM 1842 O O . TYR A 1 232 ? -8.051 6.772 -2.227 1.00 94.31 232 TYR A O 1
ATOM 1850 N N . GLU A 1 233 ? -9.569 5.181 -2.659 1.00 94.12 233 GLU A N 1
ATOM 1851 C CA . GLU A 1 233 ? -10.640 5.838 -1.890 1.00 94.12 233 GLU A CA 1
ATOM 1852 C C . GLU A 1 233 ? -10.256 6.059 -0.417 1.00 94.12 233 GLU A C 1
ATOM 1854 O O . GLU A 1 233 ? -10.590 7.097 0.157 1.00 94.12 233 GLU A O 1
ATOM 1859 N N . TYR A 1 234 ? -9.538 5.104 0.192 1.00 96.94 234 TYR A N 1
ATOM 1860 C CA . TYR A 1 234 ? -8.980 5.265 1.540 1.00 96.94 234 TYR A CA 1
ATOM 1861 C C . TYR A 1 234 ? -8.007 6.444 1.590 1.00 96.94 234 TYR A C 1
ATOM 1863 O O . TYR A 1 234 ? -8.122 7.310 2.457 1.00 96.94 234 TYR A O 1
ATOM 1871 N N . TYR A 1 235 ? -7.045 6.474 0.664 1.00 96.25 235 TYR A N 1
ATOM 1872 C CA . TYR A 1 235 ? -6.033 7.524 0.604 1.00 96.25 235 TYR A CA 1
ATOM 1873 C C . TYR A 1 235 ? -6.658 8.908 0.420 1.00 96.25 235 TYR A C 1
ATOM 1875 O O . TYR A 1 235 ? -6.335 9.818 1.182 1.00 96.25 235 TYR A O 1
ATOM 1883 N N . SER A 1 236 ? -7.572 9.063 -0.540 1.00 93.31 236 SER A N 1
ATOM 1884 C CA . SER A 1 236 ? -8.232 10.342 -0.817 1.00 93.31 236 SER A CA 1
ATOM 1885 C C . SER A 1 236 ? -8.974 10.859 0.415 1.00 93.31 236 SER A C 1
ATOM 1887 O O . SER A 1 236 ? -8.751 11.991 0.832 1.00 93.31 236 SER A O 1
ATOM 1889 N N . CYS A 1 237 ? -9.736 9.992 1.090 1.00 94.00 237 CYS A N 1
ATOM 1890 C CA . CYS A 1 237 ? -10.430 10.351 2.327 1.00 94.00 237 CYS A CA 1
ATOM 1891 C C . CYS A 1 237 ? -9.464 10.735 3.461 1.00 94.00 237 CYS A C 1
ATOM 1893 O O . CYS A 1 237 ? -9.697 11.697 4.191 1.00 94.00 237 CYS A O 1
ATOM 1895 N N . SER A 1 238 ? -8.342 10.020 3.592 1.00 94.75 238 SER A N 1
ATOM 1896 C CA . SER A 1 238 ? -7.299 10.368 4.561 1.00 94.75 238 SER A CA 1
ATOM 1897 C C . SER A 1 238 ? -6.686 11.746 4.278 1.00 94.75 238 SER A C 1
ATOM 1899 O O . SER A 1 238 ? -6.478 12.532 5.202 1.00 94.75 238 SER A O 1
ATOM 1901 N N . ARG A 1 239 ? -6.417 12.074 3.009 1.00 92.62 239 ARG A N 1
ATOM 1902 C CA . ARG A 1 239 ? -5.867 13.378 2.604 1.00 92.62 239 ARG A CA 1
ATOM 1903 C C . ARG A 1 239 ? -6.846 14.522 2.846 1.00 92.62 239 ARG A C 1
ATOM 1905 O O . ARG A 1 239 ? -6.434 15.574 3.324 1.00 92.62 239 ARG A O 1
ATOM 1912 N N . GLU A 1 240 ? -8.128 14.311 2.567 1.00 89.50 240 GLU A N 1
ATOM 1913 C CA . GLU A 1 240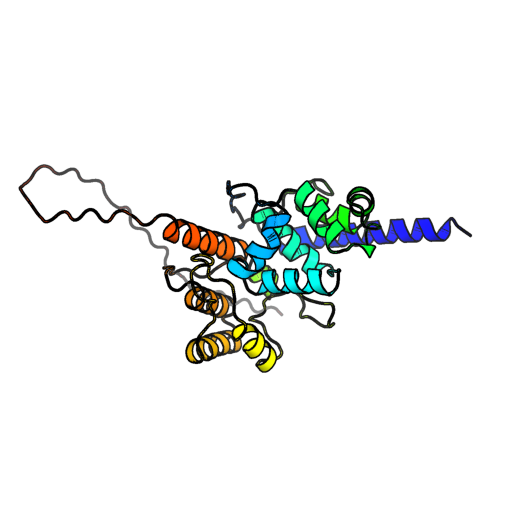 ? -9.186 15.288 2.853 1.00 89.50 240 GLU A C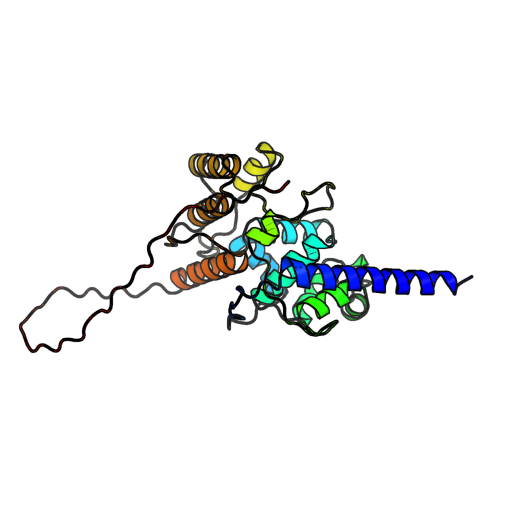A 1
ATOM 1914 C C . GLU A 1 240 ? -9.264 15.617 4.352 1.00 89.50 240 GLU A C 1
ATOM 1916 O O . GLU A 1 240 ? -9.425 16.782 4.718 1.00 89.50 240 GLU A O 1
ATOM 1921 N N . SER A 1 241 ? -9.067 14.619 5.223 1.00 85.19 241 SER A N 1
ATOM 1922 C CA . SER A 1 241 ? -9.065 14.829 6.676 1.00 85.19 241 SER A CA 1
ATOM 1923 C C . SER A 1 241 ? -7.916 15.720 7.171 1.00 85.19 241 SER A C 1
ATOM 1925 O O . SER A 1 241 ? -8.124 16.533 8.067 1.00 85.19 241 SER A O 1
ATOM 1927 N N . GLU A 1 242 ? -6.726 15.636 6.565 1.00 83.50 242 GLU A N 1
ATOM 1928 C CA . GLU A 1 242 ? -5.586 16.508 6.901 1.00 83.50 242 GLU A CA 1
ATOM 1929 C C . GLU A 1 242 ? -5.871 17.960 6.495 1.00 83.50 242 GLU A C 1
ATOM 1931 O O . GLU A 1 242 ? -5.632 18.885 7.272 1.00 83.50 242 GLU A O 1
ATOM 1936 N N . VAL A 1 243 ? -6.441 18.169 5.302 1.00 73.69 243 VAL A N 1
ATOM 1937 C CA . VAL A 1 243 ? -6.794 19.508 4.799 1.00 73.69 243 VAL A CA 1
ATOM 1938 C C . VAL A 1 243 ? -7.879 20.160 5.659 1.00 73.69 243 VAL A C 1
ATOM 1940 O O . VAL A 1 243 ? -7.790 21.356 5.952 1.00 73.69 243 VAL A O 1
ATOM 1943 N N . ALA A 1 244 ? -8.873 19.384 6.101 1.00 74.38 244 ALA A N 1
ATOM 1944 C CA . ALA A 1 244 ? -9.939 19.869 6.976 1.00 74.38 244 ALA A CA 1
ATOM 1945 C C . ALA A 1 244 ? -9.408 20.350 8.338 1.00 74.38 244 ALA A C 1
ATOM 1947 O O . ALA A 1 244 ? -9.897 21.345 8.866 1.00 74.38 244 ALA A O 1
ATOM 1948 N N . VAL A 1 245 ? -8.379 19.694 8.884 1.00 70.31 245 VAL A N 1
ATOM 1949 C CA . VAL A 1 245 ? -7.729 20.125 10.134 1.00 70.31 245 VAL A CA 1
ATOM 1950 C C . VAL A 1 245 ? -6.831 21.348 9.912 1.00 70.31 245 VAL A C 1
ATOM 1952 O O . VAL A 1 245 ? -6.819 22.259 10.739 1.00 70.31 245 VAL A O 1
ATOM 1955 N N . ALA A 1 246 ? -6.118 21.414 8.784 1.00 65.06 246 ALA A N 1
ATOM 1956 C CA . ALA A 1 246 ? -5.254 22.547 8.440 1.00 65.06 246 ALA A CA 1
ATOM 1957 C C . ALA A 1 246 ? -6.028 23.847 8.138 1.00 65.06 246 ALA A C 1
ATOM 1959 O O . ALA A 1 246 ? -5.460 24.936 8.221 1.00 65.06 246 ALA A O 1
ATOM 1960 N N . SER A 1 247 ? -7.321 23.743 7.816 1.00 58.47 247 SER A N 1
ATOM 1961 C CA . SER A 1 247 ? -8.225 24.875 7.590 1.00 58.47 247 SER A CA 1
ATOM 1962 C C . SER A 1 247 ? -9.297 24.926 8.684 1.00 58.47 247 SER A C 1
ATOM 1964 O O . SER A 1 247 ? -10.441 24.554 8.418 1.00 58.47 247 SER A O 1
ATOM 1966 N N . PRO A 1 248 ? -8.989 25.385 9.914 1.00 47.84 248 PRO A N 1
ATOM 1967 C CA . PRO A 1 248 ? -10.021 25.555 10.920 1.00 47.84 248 PRO A CA 1
ATOM 1968 C C . PRO A 1 248 ? -11.047 26.559 10.393 1.00 47.84 248 PRO A C 1
ATOM 1970 O O . PRO A 1 248 ? -10.763 27.747 10.220 1.00 47.84 248 PRO A O 1
ATOM 1973 N N . SER A 1 249 ? -12.252 26.071 10.107 1.00 42.00 249 SER A N 1
ATOM 1974 C CA . SER A 1 249 ? -13.405 26.901 9.792 1.00 42.00 249 SER A CA 1
ATOM 1975 C C . SER A 1 249 ? -13.568 27.943 10.897 1.00 42.00 249 SER A C 1
ATOM 1977 O O . SER A 1 249 ? -13.779 27.585 12.057 1.00 42.00 249 SER A O 1
ATOM 1979 N N . L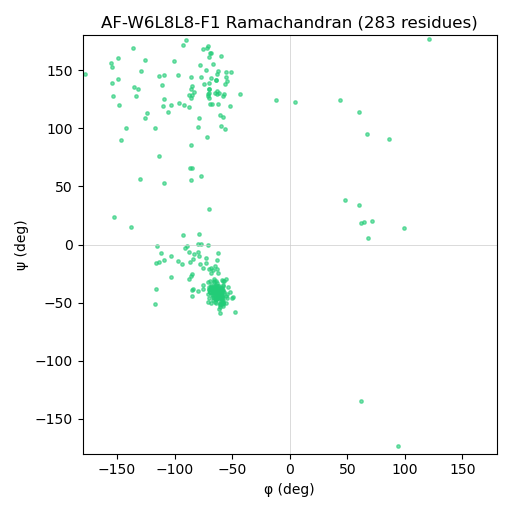YS A 1 250 ? -13.487 29.230 10.539 1.00 35.81 250 LYS A N 1
ATOM 1980 C CA . LYS A 1 250 ? -13.964 30.329 11.382 1.00 35.81 250 LYS A CA 1
ATOM 1981 C C . LYS A 1 250 ? -15.436 30.059 11.696 1.00 35.81 250 LYS A C 1
ATOM 1983 O O . LYS A 1 250 ? -16.297 30.318 10.861 1.00 35.81 250 LYS A O 1
ATOM 1988 N N . GLN A 1 251 ? -15.730 29.518 12.874 1.00 34.41 251 GLN A N 1
ATOM 1989 C CA . GLN A 1 251 ? -17.091 29.495 13.397 1.00 34.41 251 GLN A CA 1
ATOM 1990 C C . GLN A 1 251 ? -17.450 30.928 13.797 1.00 34.41 251 GLN A C 1
ATOM 1992 O O . GLN A 1 251 ? -17.123 31.397 14.885 1.00 34.41 251 GLN A O 1
ATOM 1997 N N . GLY A 1 252 ? -18.057 31.647 12.852 1.00 30.17 252 GLY A N 1
ATOM 1998 C CA . GLY A 1 252 ? -18.808 32.863 13.120 1.00 30.17 252 GLY A CA 1
ATOM 1999 C C . GLY A 1 252 ? -20.051 32.496 13.919 1.00 30.17 252 GLY A C 1
ATOM 2000 O O . GLY A 1 252 ? -20.851 31.662 13.504 1.00 30.17 252 GLY A O 1
ATOM 2001 N N . ASN A 1 253 ? -20.150 33.088 15.099 1.00 35.78 253 ASN A N 1
ATOM 2002 C CA . ASN A 1 253 ? -21.277 32.990 16.002 1.00 35.78 253 ASN A CA 1
ATOM 2003 C C . ASN A 1 253 ? -22.375 33.931 15.479 1.00 35.78 253 ASN A C 1
ATOM 2005 O O . ASN A 1 253 ? -22.198 35.143 15.565 1.00 35.78 253 ASN A O 1
ATOM 2009 N N . GLU A 1 254 ? -23.480 33.413 14.944 1.00 34.59 254 GLU A N 1
ATOM 2010 C CA . GLU A 1 254 ? -24.665 34.233 14.664 1.00 34.59 254 GLU A CA 1
ATOM 2011 C C . GLU A 1 254 ? -25.898 33.624 15.328 1.00 34.59 254 GLU A C 1
ATOM 2013 O O . GLU A 1 254 ? -26.405 32.564 14.960 1.00 34.59 254 GLU A O 1
ATOM 2018 N N . ASN A 1 255 ? -26.336 34.330 16.370 1.00 32.91 255 ASN A N 1
ATOM 2019 C CA . ASN A 1 255 ? -27.617 34.154 17.021 1.00 32.91 255 ASN A CA 1
ATOM 2020 C C . ASN A 1 255 ? -28.752 34.638 16.106 1.00 32.91 255 ASN A C 1
ATOM 2022 O O . ASN A 1 255 ? -28.671 35.688 15.482 1.00 32.91 255 ASN A O 1
ATOM 2026 N N . ILE A 1 256 ? -29.810 33.833 16.127 1.00 36.16 256 ILE A N 1
ATOM 2027 C CA . ILE A 1 256 ? -31.218 34.048 15.776 1.00 36.16 256 ILE A CA 1
ATOM 2028 C C . ILE A 1 256 ? -31.656 35.510 15.564 1.00 36.16 256 ILE A C 1
ATOM 2030 O O . ILE A 1 256 ? -31.691 36.292 16.509 1.00 36.16 256 ILE A O 1
ATOM 2034 N N . GLU A 1 257 ? -32.227 35.776 14.385 1.00 28.92 257 GLU A N 1
ATOM 2035 C CA . GLU A 1 257 ? -33.406 36.636 14.231 1.00 28.92 257 GLU A CA 1
ATOM 2036 C C . GLU A 1 257 ? -34.257 36.156 13.037 1.00 28.92 257 GLU A C 1
ATOM 2038 O O . GLU A 1 257 ? -33.801 36.085 11.898 1.00 28.92 257 GLU A O 1
ATOM 2043 N N . THR A 1 258 ? -35.513 35.780 13.294 1.00 31.44 258 THR A N 1
ATOM 2044 C CA . THR A 1 258 ? -36.553 35.617 12.258 1.00 31.44 258 THR A CA 1
ATOM 2045 C C . THR A 1 258 ? -37.212 36.968 11.986 1.00 31.44 258 THR A C 1
ATOM 2047 O O . THR A 1 258 ? -37.499 37.672 12.956 1.00 31.44 258 THR A O 1
ATOM 2050 N N . PRO A 1 259 ? -37.607 37.285 10.735 1.00 31.31 259 PRO A N 1
ATOM 2051 C CA . PRO A 1 259 ? -39.043 37.211 10.431 1.00 31.31 259 PRO A CA 1
ATOM 2052 C C . PRO A 1 259 ? -39.441 36.848 8.973 1.00 31.31 259 PRO A C 1
ATOM 2054 O O . PRO A 1 259 ? -38.882 37.327 7.998 1.00 31.31 259 PRO A O 1
ATOM 2057 N N . VAL A 1 260 ? -40.523 36.057 8.890 1.00 28.47 260 VAL A N 1
ATOM 2058 C CA . VAL A 1 260 ? -41.730 36.184 8.030 1.00 28.47 260 VAL A CA 1
ATOM 2059 C C . VAL A 1 260 ? -41.634 36.176 6.479 1.00 28.47 260 VAL A C 1
ATOM 2061 O O . VAL A 1 260 ? -41.258 37.146 5.842 1.00 28.47 260 VAL A O 1
ATOM 2064 N N . LYS A 1 261 ? -42.217 35.091 5.921 1.00 32.53 261 LYS A N 1
ATOM 2065 C CA . LYS A 1 261 ? -43.027 34.897 4.682 1.00 32.53 261 LYS A CA 1
ATOM 2066 C C . LYS A 1 261 ? -42.604 35.570 3.359 1.00 32.53 261 LYS A C 1
ATOM 2068 O O . LYS A 1 261 ? -42.766 36.771 3.193 1.00 32.53 261 LYS A O 1
ATOM 2073 N N . SER A 1 262 ? -42.439 34.754 2.308 1.00 27.25 262 SER A N 1
ATOM 2074 C CA . SER A 1 262 ? -43.397 34.697 1.176 1.00 27.25 262 SER A CA 1
ATOM 2075 C C . SER A 1 262 ? -43.042 33.649 0.100 1.00 27.25 262 SER A C 1
ATOM 2077 O O . SER A 1 262 ? -41.886 33.387 -0.196 1.00 27.25 262 SER A O 1
ATOM 2079 N N . SER A 1 263 ? -44.112 33.090 -0.477 1.00 28.55 263 SER A N 1
ATOM 2080 C CA . SER A 1 263 ? -44.268 32.503 -1.819 1.00 28.55 263 SER A CA 1
ATOM 2081 C C . SER A 1 263 ? -43.546 31.205 -2.233 1.00 28.55 263 SER A C 1
ATOM 2083 O O . SER A 1 263 ? -42.445 31.188 -2.765 1.00 28.55 263 SER A O 1
ATOM 2085 N N . VAL A 1 264 ? -44.295 30.109 -2.072 1.00 28.20 264 VAL A N 1
ATOM 2086 C CA . VAL A 1 264 ? -44.595 29.045 -3.055 1.00 28.20 264 VAL A CA 1
ATOM 2087 C C . VAL A 1 264 ? -43.882 29.134 -4.418 1.00 28.20 264 VAL A C 1
ATOM 2089 O O . VAL A 1 264 ? -44.169 30.038 -5.195 1.00 28.20 264 VAL A O 1
ATOM 2092 N N . MET A 1 265 ? -43.135 28.083 -4.780 1.00 29.83 265 MET A N 1
ATOM 2093 C CA . MET A 1 265 ? -43.301 27.388 -6.066 1.00 29.83 265 MET A CA 1
ATOM 2094 C C . MET A 1 265 ? -42.838 25.929 -5.965 1.00 29.83 265 MET A C 1
ATOM 2096 O O . MET A 1 265 ? -41.758 25.602 -5.484 1.00 29.83 265 MET A O 1
ATOM 2100 N N . THR A 1 266 ? -43.742 25.053 -6.383 1.00 27.50 266 THR A N 1
ATOM 2101 C CA . THR A 1 266 ? -43.704 23.597 -6.299 1.00 27.50 266 THR A CA 1
ATOM 2102 C C . THR A 1 266 ? -42.983 23.012 -7.510 1.00 27.50 266 THR A C 1
ATOM 2104 O O . THR A 1 266 ? -43.404 23.262 -8.636 1.00 27.50 266 THR A O 1
ATOM 2107 N N . THR A 1 267 ? -41.996 22.139 -7.307 1.00 29.67 267 THR A N 1
ATOM 2108 C CA . THR A 1 267 ? -41.595 21.150 -8.320 1.00 29.67 267 THR A CA 1
ATOM 2109 C C . THR A 1 267 ? -41.449 19.773 -7.675 1.00 29.67 267 THR A C 1
ATOM 2111 O O . THR A 1 267 ? -40.859 19.593 -6.612 1.00 29.67 267 THR A O 1
ATOM 2114 N N . LYS A 1 268 ? -42.140 18.811 -8.289 1.00 30.50 268 LYS A N 1
ATOM 2115 C CA . LYS A 1 268 ? -42.415 17.462 -7.791 1.00 30.50 268 LYS A CA 1
ATOM 2116 C C . LYS A 1 268 ? -41.147 16.602 -7.760 1.00 30.50 268 LYS A C 1
ATOM 2118 O O . LYS A 1 268 ? -40.436 16.518 -8.756 1.00 30.50 268 LYS A O 1
ATOM 2123 N N . ARG A 1 269 ? -40.945 15.902 -6.638 1.00 28.00 269 ARG A N 1
ATOM 2124 C CA . ARG A 1 269 ? -40.106 14.698 -6.532 1.00 28.00 269 ARG A CA 1
ATOM 2125 C C . ARG A 1 269 ? -40.687 13.605 -7.434 1.00 28.00 269 ARG A C 1
ATOM 2127 O O . ARG A 1 269 ? -41.879 13.318 -7.328 1.00 28.00 269 ARG A O 1
ATOM 2134 N N . LEU A 1 270 ? -39.854 12.990 -8.272 1.00 31.22 270 LEU A N 1
ATOM 2135 C CA . LEU A 1 270 ? -40.100 11.628 -8.739 1.00 31.22 270 LEU A CA 1
ATOM 2136 C C . LEU A 1 270 ? -39.298 10.685 -7.847 1.00 31.22 270 LEU A C 1
ATOM 2138 O O . LEU A 1 270 ? -38.085 10.817 -7.705 1.00 31.22 270 LEU A O 1
ATOM 2142 N N . ASP A 1 271 ? -40.043 9.790 -7.223 1.00 29.84 271 ASP A N 1
ATOM 2143 C CA . ASP A 1 271 ? -39.617 8.773 -6.284 1.00 29.84 271 ASP A CA 1
ATOM 2144 C C . ASP A 1 271 ? -39.676 7.436 -7.025 1.00 29.84 271 ASP A C 1
ATOM 2146 O O . ASP A 1 271 ? -40.754 7.021 -7.446 1.00 29.84 271 ASP A O 1
ATOM 2150 N N . THR A 1 272 ? -38.531 6.794 -7.251 1.00 32.06 272 THR A N 1
ATOM 2151 C CA . THR A 1 272 ? -38.482 5.398 -7.705 1.00 32.06 272 THR A CA 1
ATOM 2152 C C . THR A 1 272 ? -37.253 4.715 -7.118 1.00 32.06 272 THR A C 1
ATOM 2154 O O . THR A 1 272 ? -36.175 4.713 -7.713 1.00 32.06 272 THR A O 1
ATOM 2157 N N . SER A 1 273 ? -37.422 4.127 -5.935 1.00 30.66 273 SER A N 1
ATOM 2158 C CA . SER A 1 273 ? -36.549 3.069 -5.424 1.00 30.66 273 SER A CA 1
ATOM 2159 C C . SER A 1 273 ? -36.753 1.777 -6.234 1.00 30.66 273 SER A C 1
ATOM 2161 O O . SER A 1 273 ? -37.903 1.375 -6.426 1.00 30.66 273 SER A O 1
ATOM 2163 N N . PRO A 1 274 ? -35.697 1.073 -6.678 1.00 34.03 274 PRO A N 1
ATOM 2164 C CA . PRO A 1 274 ? -35.839 -0.288 -7.172 1.00 34.03 274 PRO A CA 1
ATOM 2165 C C . PRO A 1 274 ? -35.737 -1.293 -6.015 1.00 34.03 274 PRO A C 1
ATOM 2167 O O . PRO A 1 274 ? -34.726 -1.394 -5.323 1.00 34.03 274 PRO A O 1
ATOM 2170 N N . ILE A 1 275 ? -36.831 -2.028 -5.823 1.00 33.94 275 ILE A N 1
ATOM 2171 C CA . ILE A 1 275 ? -36.999 -3.161 -4.909 1.00 33.94 275 ILE A CA 1
ATOM 2172 C C . ILE A 1 275 ? -36.183 -4.358 -5.426 1.00 33.94 275 ILE A C 1
ATOM 2174 O O . ILE A 1 275 ? -36.302 -4.735 -6.594 1.00 33.94 275 ILE A O 1
ATOM 2178 N N . LEU A 1 276 ? -35.383 -4.965 -4.545 1.00 30.33 276 LEU A N 1
ATOM 2179 C CA . LEU A 1 276 ? -34.689 -6.238 -4.763 1.00 30.33 276 LEU A CA 1
ATOM 2180 C C . LEU A 1 276 ? -35.713 -7.370 -4.950 1.00 30.33 276 LEU A C 1
ATOM 2182 O O . LEU A 1 276 ? -36.609 -7.534 -4.124 1.00 30.33 276 LEU A O 1
ATOM 2186 N N . LYS A 1 277 ? -35.570 -8.164 -6.017 1.00 32.75 277 LYS A N 1
ATOM 2187 C CA . LYS A 1 277 ? -36.217 -9.477 -6.141 1.00 32.75 277 LYS A CA 1
ATOM 2188 C C . LYS A 1 277 ? -35.151 -10.561 -6.044 1.00 32.75 277 LYS A C 1
ATOM 2190 O O . LYS A 1 277 ? -34.226 -10.590 -6.853 1.00 32.75 277 LYS A O 1
ATOM 2195 N N . GLU A 1 278 ? -35.301 -11.403 -5.030 1.00 33.38 278 GLU A N 1
ATOM 2196 C CA . GLU A 1 278 ? -34.607 -12.678 -4.864 1.00 33.38 278 GLU A CA 1
ATOM 2197 C C . GLU A 1 278 ? -35.063 -13.704 -5.922 1.00 33.38 278 GLU A C 1
ATOM 2199 O O . GLU A 1 278 ? -36.093 -13.532 -6.576 1.00 33.38 278 GLU A O 1
ATOM 2204 N N . ASP A 1 279 ? -34.262 -14.768 -6.034 1.00 33.84 279 ASP A N 1
ATOM 2205 C CA . ASP A 1 279 ? -34.495 -16.050 -6.717 1.00 33.84 279 ASP A CA 1
ATOM 2206 C C . ASP A 1 279 ? -34.186 -16.171 -8.214 1.00 33.84 279 ASP A C 1
ATOM 220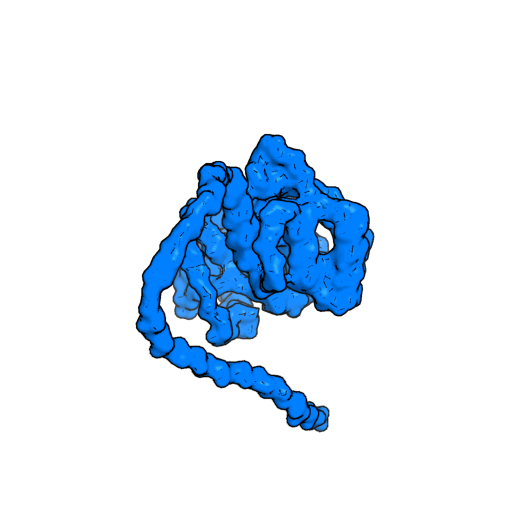8 O O . ASP A 1 279 ? -35.079 -16.087 -9.051 1.00 33.84 279 ASP A O 1
ATOM 2212 N N . ILE A 1 280 ? -32.944 -16.581 -8.531 1.00 34.41 280 ILE A N 1
ATOM 2213 C CA . ILE A 1 280 ? -32.688 -17.666 -9.503 1.00 34.41 280 ILE A CA 1
ATOM 2214 C C . ILE A 1 280 ? -31.497 -18.518 -9.022 1.00 34.41 280 ILE A C 1
ATOM 2216 O O . ILE A 1 280 ? -30.331 -18.185 -9.235 1.00 34.41 280 ILE A O 1
ATOM 2220 N N . ILE A 1 281 ? -31.806 -19.669 -8.424 1.00 36.84 281 ILE A N 1
ATOM 2221 C CA . ILE A 1 281 ? -30.880 -20.793 -8.246 1.00 36.84 281 ILE A CA 1
ATOM 2222 C C . ILE A 1 281 ? -30.605 -21.397 -9.632 1.00 36.84 281 ILE A C 1
ATOM 2224 O O . ILE A 1 281 ? -31.526 -21.855 -10.308 1.00 36.84 281 ILE A O 1
ATOM 2228 N N . ARG A 1 282 ? -29.339 -21.433 -10.064 1.00 37.69 282 ARG A N 1
ATOM 2229 C CA . ARG A 1 282 ? -28.884 -22.298 -11.164 1.00 37.69 282 ARG A CA 1
ATOM 2230 C C . ARG A 1 282 ? -27.868 -23.300 -10.637 1.00 37.69 282 ARG A C 1
ATOM 2232 O O . ARG A 1 282 ? -26.690 -22.996 -10.485 1.00 37.69 282 ARG A O 1
ATOM 2239 N N . THR A 1 283 ? -28.354 -24.508 -10.397 1.00 35.62 283 THR A N 1
ATOM 2240 C CA . THR A 1 283 ? -27.581 -25.744 -10.304 1.00 35.62 283 THR A CA 1
ATOM 2241 C C . THR A 1 283 ? -26.822 -25.963 -11.616 1.00 35.62 283 THR A C 1
ATOM 2243 O O . THR A 1 283 ? -27.423 -25.931 -12.691 1.00 35.62 283 THR A O 1
ATOM 2246 N N . ARG A 1 284 ? -25.507 -26.189 -11.544 1.00 43.59 284 ARG A N 1
ATOM 2247 C CA . ARG A 1 284 ? -24.732 -26.781 -12.642 1.00 43.59 284 ARG A CA 1
ATOM 2248 C C . ARG A 1 284 ? -24.452 -28.241 -12.295 1.00 43.59 284 ARG A C 1
ATOM 2250 O O . ARG A 1 284 ? -23.866 -28.510 -11.249 1.00 43.59 284 ARG A O 1
ATOM 2257 N N . LEU A 1 285 ? -24.939 -29.129 -13.160 1.00 40.81 285 LEU A N 1
ATOM 2258 C CA . LEU A 1 285 ? -24.333 -30.434 -13.427 1.00 40.81 285 LEU A CA 1
ATOM 2259 C C . LEU A 1 285 ? -22.996 -30.223 -14.146 1.00 40.81 285 LEU A C 1
ATOM 2261 O O . LEU A 1 285 ? -22.905 -29.224 -14.902 1.00 40.81 285 LEU A O 1
#

Mean predicted aligned error: 11.95 Å

Sequence (285 aa):
MKLQHLDDDESVKVTVIHMLDTFLDNFVANPLDSLQEGTAEAVKARDVPRLARTHFPLCMSQVDSHLRREGHLKHHGRFMYGLFLKAIGLSMEDSLALFATLMTEKGDGSVEAFANTSYGYNVRHNYGMEGKKTSYTSASCATIIDLPPNVSNQDCHGCPFRFRDEAALRLILQRERLNPAGKDYPNVRPSASDIEDIVSDCKDQHYTRACYKYFMATHKETKRDMLFRSPYEYYSCSRESEVAVASPSKQGNENIETPVKSSVMTTKRLDTSPILKEDIIRTRL